Protein AF-A0A182SIE0-F1 (afdb_monomer)

pLDDT: mean 84.98, std 16.94, range [33.78, 98.5]

Sequence (243 aa):
MTVDKKLQNYADISNKIRPVFRHYFLEQYLKPGVWFERQQNYIKSVAASSMIGYVLGIGDRHVQNILIDKHTGEVIHIDFGIAFEMGKNLPTPETVPFRLTRDIVDGMGISGVEGVFRKSCEKTLEVLRNNQTVILAILEVLLYDPLYSWNVLSNKKANRRQQQAYLSGGSGDESEAEEGLGVPIRRDINVTAERTLMQVEEKLLGQEDNKYISVEGQVQMLIFNATSKRNLCQVFAGWQPYL

Mean predicted aligned error: 8.01 Å

Solvent-accessible surface area (backbone atoms only — not comparable to full-atom values): 13475 Å² total; per-residue (Å²): 134,57,70,68,57,35,36,50,52,44,49,57,49,49,73,73,50,74,70,60,44,42,51,55,51,58,72,75,32,80,49,67,72,58,27,51,52,26,41,51,35,25,34,43,32,46,20,41,51,38,48,51,27,41,48,52,23,46,28,78,72,24,68,92,31,52,44,69,41,89,88,59,33,33,52,44,79,51,78,76,68,33,40,60,50,48,30,53,75,38,97,56,36,55,62,46,60,40,86,46,30,61,23,62,36,33,44,47,43,95,52,31,61,65,48,70,27,46,56,35,29,35,52,44,44,48,53,48,39,77,42,36,72,60,55,50,54,56,49,52,57,57,61,69,34,91,82,56,72,89,47,74,65,54,47,51,61,59,44,47,53,53,52,50,61,64,46,78,78,56,88,86,79,93,72,84,80,75,86,90,79,90,68,85,87,80,74,61,60,62,60,54,42,51,52,44,52,51,54,32,48,32,54,46,66,29,46,53,98,93,38,80,45,53,59,64,56,47,48,52,50,48,53,51,43,24,57,28,59,74,30,43,44,59,36,49,73,87,45,42,57,86,69

Organism: NCBI:txid74869

InterPro domains:
  IPR000403 Phosphatidylinositol 3-/4-kinase, catalytic domain [PF00454] (9-151)
  IPR000403 Phosphatidylinositol 3-/4-kinase, catalytic domain [PS50290] (1-192)
  IPR000403 Phosphatidylinositol 3-/4-kinase, catalytic domain [SM00146] (2-207)
  IPR003152 FATC domain [PF02260] (214-243)
  IPR003152 FATC domain [PS51190] (211-243)
  IPR003152 FATC domain [SM01343] (211-243)
  IPR011009 Protein kinase-like domain superfamily [SSF56112] (11-159)
  IPR018936 Phosphatidylinositol 3-/4-kinase, conserved site [PS00916] (45-65)
  IPR036940 Phosphatidylinositol 3-/4-kinase, catalytic domain superfamily [G3DSA:1.10.1070.11] (6-205)
  IPR038980 Serine/threonine-protein kinase ATM, plant [PTHR37079] (2-243)

Radius of gyration: 19.66 Å; Cα contacts (8 Å, |Δi|>4): 266; chains: 1; bounding box: 45×42×58 Å

Foldseek 3Di:
DDLVVLLVVLVVLLVVDDADLLVVLVVLPVDPVLSVQLLLQQLLQCLLCLLVCLLFVQDPQAPVQWDADSVRNHIDGDDSLDTLLLQCVAPQRQQASHADANNSQVSNPPCRCPDSNLVSNLVSLVVCLVCVVVVLVVLVVLLPPPPDFPDPVSCVVVNVVLVVVVPVVDDDDDDPPDDDDPDPPDDCSNVSSVVSSVSSVCVSQCHDPNDRDRSSRSSVVNSCSNHDSSSLSSGRVSSVRSD

Nearest PDB structures (foldseek):
  7sic-assembly1_A  TM=9.316E-01  e=1.617E-18  Homo sapiens
  7ni6-assembly1_A  TM=9.585E-01  e=4.091E-18  Homo sapiens
  7ni5-assembly1_B  TM=9.572E-01  e=5.158E-18  Homo sapiens
  7ni6-assembly1_B  TM=9.584E-01  e=7.832E-18  Homo sapiens
  8oxq-assembly1_B  TM=9.314E-01  e=5.660E-18  Homo sapiens

Structure (mmCIF, N/CA/C/O backbone):
data_AF-A0A182SIE0-F1
#
_entry.id   AF-A0A182SIE0-F1
#
loop_
_atom_site.group_PDB
_atom_site.id
_atom_site.type_symbol
_atom_site.label_atom_id
_atom_site.label_alt_id
_atom_site.label_comp_id
_atom_site.label_asym_id
_atom_site.label_entity_id
_atom_site.label_seq_id
_atom_site.pdbx_PDB_ins_code
_atom_site.Cartn_x
_atom_site.Cartn_y
_atom_site.Cartn_z
_atom_site.occupancy
_atom_site.B_iso_or_equiv
_atom_site.auth_seq_id
_atom_site.auth_comp_id
_atom_site.auth_asym_id
_atom_site.auth_atom_id
_atom_site.pdbx_PDB_model_num
ATOM 1 N N . MET A 1 1 ? -3.911 20.993 -17.142 1.00 73.12 1 MET A N 1
ATOM 2 C CA . MET A 1 1 ? -4.185 21.453 -15.757 1.00 73.12 1 MET A CA 1
ATOM 3 C C . MET A 1 1 ? -2.903 21.323 -14.949 1.00 73.12 1 MET A C 1
ATOM 5 O O . MET A 1 1 ? -2.325 20.244 -14.976 1.00 73.12 1 MET A O 1
ATOM 9 N N . THR A 1 2 ? -2.432 22.393 -14.302 1.00 90.38 2 THR A N 1
ATOM 10 C CA . THR A 1 2 ? -1.191 22.382 -13.502 1.00 90.38 2 THR A CA 1
ATOM 11 C C . THR A 1 2 ? -1.338 21.524 -12.240 1.00 90.38 2 THR A C 1
ATOM 13 O O . THR A 1 2 ? -2.459 21.284 -11.780 1.00 90.38 2 THR A O 1
ATOM 16 N N . VAL A 1 3 ? -0.215 21.062 -11.676 1.00 90.75 3 VAL A N 1
ATOM 17 C CA . VAL A 1 3 ? -0.200 20.259 -10.436 1.00 90.75 3 VAL A CA 1
ATOM 18 C C . VAL A 1 3 ? -0.812 21.037 -9.270 1.00 90.75 3 VAL A C 1
ATOM 20 O O . VAL A 1 3 ? -1.605 20.474 -8.523 1.00 90.75 3 VAL A O 1
ATOM 23 N N . ASP A 1 4 ? -0.551 22.340 -9.168 1.00 93.19 4 ASP A N 1
ATOM 24 C CA . ASP A 1 4 ? -1.094 23.170 -8.084 1.00 93.19 4 ASP A CA 1
ATOM 25 C C . ASP A 1 4 ? -2.621 23.274 -8.148 1.00 93.19 4 ASP A C 1
ATOM 27 O O . ASP A 1 4 ? -3.305 23.156 -7.133 1.00 93.19 4 ASP A O 1
ATOM 31 N N . LYS A 1 5 ? -3.187 23.382 -9.358 1.00 94.25 5 LYS A N 1
ATOM 32 C CA . LYS A 1 5 ? -4.643 23.370 -9.541 1.00 94.25 5 LYS A CA 1
ATOM 33 C C . LYS A 1 5 ? -5.245 22.000 -9.213 1.00 94.25 5 LYS A C 1
ATOM 35 O O . LYS A 1 5 ? -6.307 21.936 -8.601 1.00 94.25 5 LYS A O 1
ATOM 40 N N . LYS A 1 6 ? -4.565 20.900 -9.572 1.00 93.06 6 LYS A N 1
ATOM 41 C CA . LYS A 1 6 ? -4.971 19.539 -9.163 1.00 93.06 6 LYS A CA 1
ATOM 42 C C . LYS A 1 6 ? -4.959 19.388 -7.641 1.00 93.06 6 LYS A C 1
ATOM 44 O O . LYS A 1 6 ? -5.889 18.813 -7.084 1.00 93.06 6 LYS A O 1
ATOM 49 N N . LEU A 1 7 ? -3.932 19.916 -6.979 1.00 94.81 7 LEU A N 1
ATOM 50 C CA . LEU A 1 7 ? -3.794 19.875 -5.527 1.00 94.81 7 LEU A CA 1
ATOM 51 C C . LEU A 1 7 ? -4.903 20.670 -4.829 1.00 94.81 7 LEU A C 1
ATOM 53 O O . LEU A 1 7 ? -5.495 20.157 -3.881 1.00 94.81 7 LEU A O 1
ATOM 57 N N . GLN A 1 8 ? -5.226 21.867 -5.327 1.00 95.12 8 GLN A N 1
ATOM 58 C CA . GLN A 1 8 ? -6.337 22.666 -4.809 1.00 95.12 8 GLN A CA 1
ATOM 59 C C . GLN A 1 8 ? -7.667 21.916 -4.944 1.00 95.12 8 GLN A C 1
ATOM 61 O O . GLN A 1 8 ? -8.369 21.729 -3.955 1.00 95.12 8 GLN A O 1
ATOM 66 N N . ASN A 1 9 ? -7.964 21.383 -6.134 1.00 93.75 9 ASN A N 1
ATOM 67 C CA . ASN A 1 9 ? -9.179 20.599 -6.361 1.00 93.75 9 ASN A CA 1
ATOM 68 C C . ASN A 1 9 ? -9.251 19.373 -5.435 1.00 93.75 9 ASN A C 1
ATOM 70 O O . ASN A 1 9 ? -10.303 19.068 -4.878 1.00 93.75 9 ASN A O 1
ATOM 74 N N . TYR A 1 10 ? -8.131 18.668 -5.255 1.00 94.19 10 TYR A N 1
ATOM 75 C CA . TYR A 1 10 ? -8.051 17.524 -4.351 1.00 94.19 10 TYR A CA 1
ATOM 76 C C . TYR A 1 10 ? -8.339 17.928 -2.899 1.00 94.19 10 TYR A C 1
ATOM 78 O O . TYR A 1 10 ? -9.058 17.215 -2.196 1.00 94.19 10 TYR A O 1
ATOM 86 N N . ALA A 1 11 ? -7.815 19.071 -2.447 1.00 94.25 11 ALA A N 1
ATOM 87 C CA . ALA A 1 11 ? -8.091 19.606 -1.118 1.00 94.25 11 ALA A CA 1
ATOM 88 C C . ALA A 1 11 ? -9.573 19.978 -0.952 1.00 94.25 11 ALA A C 1
ATOM 90 O O . ALA A 1 11 ? -10.188 19.593 0.042 1.00 94.25 11 ALA A O 1
ATOM 91 N N . ASP A 1 12 ? -10.170 20.633 -1.947 1.00 95.44 12 ASP A N 1
ATOM 92 C CA . ASP A 1 12 ? -11.581 21.026 -1.925 1.00 95.44 12 ASP A CA 1
ATOM 93 C C . ASP A 1 12 ? -12.512 19.804 -1.855 1.00 95.44 12 ASP A C 1
ATOM 95 O O . ASP A 1 12 ? -13.466 19.788 -1.074 1.00 95.44 12 ASP A O 1
ATOM 99 N N . ILE A 1 13 ? -12.218 18.748 -2.623 1.00 93.69 13 ILE A N 1
ATOM 100 C CA . ILE A 1 13 ? -12.948 17.470 -2.561 1.00 93.69 13 ILE A CA 1
ATOM 101 C C . ILE A 1 13 ? -12.747 16.812 -1.194 1.00 93.69 13 ILE A C 1
ATOM 103 O O . ILE A 1 13 ? -13.712 16.363 -0.570 1.00 93.69 13 ILE A O 1
ATOM 107 N N . SER A 1 14 ? -11.505 16.796 -0.704 1.00 92.69 14 SER A N 1
ATOM 108 C CA . SER A 1 14 ? -11.157 16.164 0.568 1.00 92.69 14 SER A CA 1
ATOM 109 C C . SER A 1 14 ? -11.835 16.824 1.770 1.00 92.69 14 SER A C 1
ATOM 111 O O . SER A 1 14 ? -12.091 16.151 2.764 1.00 92.69 14 SER A O 1
ATOM 113 N N . ASN A 1 15 ? -12.138 18.121 1.680 1.00 93.06 15 ASN A N 1
ATOM 114 C CA . ASN A 1 15 ? -12.863 18.857 2.714 1.00 93.06 15 ASN A CA 1
ATOM 115 C C . ASN A 1 15 ? -14.371 18.561 2.700 1.00 93.06 15 ASN A C 1
ATOM 117 O O . ASN A 1 15 ? -15.010 18.598 3.751 1.00 93.06 15 ASN A O 1
ATOM 121 N N . LYS A 1 16 ? -14.940 18.268 1.523 1.00 94.81 16 LYS A N 1
ATOM 122 C CA . LYS A 1 16 ? -16.377 17.995 1.350 1.00 94.81 16 LYS A CA 1
ATOM 123 C C . LYS A 1 16 ? -16.756 16.563 1.704 1.00 94.81 16 LYS A C 1
ATOM 125 O O . LYS A 1 16 ? -17.795 16.333 2.310 1.00 94.81 16 LYS A O 1
ATOM 130 N N . ILE A 1 17 ? -15.925 15.605 1.314 1.00 93.31 17 ILE A N 1
ATOM 131 C CA . ILE A 1 17 ? -16.164 14.180 1.546 1.00 93.31 17 ILE A CA 1
ATOM 132 C C . ILE A 1 17 ? -15.251 13.7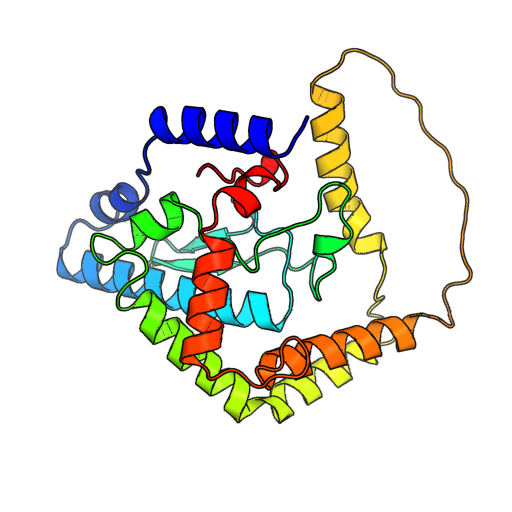73 2.692 1.00 93.31 17 ILE A C 1
ATOM 134 O O . ILE A 1 17 ? -14.062 14.030 2.591 1.00 93.31 17 ILE A O 1
ATOM 138 N N . ARG A 1 18 ? -15.744 13.140 3.755 1.00 93.31 18 ARG A N 1
ATOM 139 C CA . ARG A 1 18 ? -14.882 12.605 4.824 1.00 93.31 18 ARG A CA 1
ATOM 140 C C . ARG A 1 18 ? -14.735 11.088 4.682 1.00 93.31 18 ARG A C 1
ATOM 142 O O . ARG A 1 18 ? -15.671 10.473 4.177 1.00 93.31 18 ARG A O 1
ATOM 149 N N . PRO A 1 19 ? -13.606 10.502 5.115 1.00 95.38 19 PRO A N 1
ATOM 150 C CA . PRO A 1 19 ? -13.471 9.054 5.195 1.00 95.38 19 PRO A CA 1
ATOM 151 C C . PRO A 1 19 ? -14.530 8.462 6.123 1.00 95.38 19 PRO A C 1
ATOM 153 O O . PRO A 1 19 ? -14.814 9.035 7.178 1.00 95.38 19 PRO A O 1
ATOM 156 N N . VAL A 1 20 ? -15.107 7.337 5.717 1.00 95.25 20 VAL A N 1
ATOM 157 C CA . VAL A 1 20 ? -16.169 6.642 6.468 1.00 95.25 20 VAL A CA 1
ATOM 158 C C . VAL A 1 20 ? -15.900 5.149 6.610 1.00 95.25 20 VAL A C 1
ATOM 160 O O . VAL A 1 20 ? -16.691 4.431 7.222 1.00 95.25 20 VAL A O 1
ATOM 163 N N . PHE A 1 21 ? -14.787 4.657 6.066 1.00 95.50 21 PHE A N 1
ATOM 164 C CA . PHE A 1 21 ? -14.517 3.230 5.998 1.00 95.50 21 PHE A CA 1
ATOM 165 C C . PHE A 1 21 ? -14.407 2.544 7.372 1.00 95.50 21 PHE A C 1
ATOM 167 O O . PHE A 1 21 ? -14.729 1.364 7.488 1.00 95.50 21 PHE A O 1
ATOM 174 N N . ARG A 1 22 ? -14.090 3.265 8.456 1.00 94.31 22 ARG A N 1
ATOM 175 C CA . ARG A 1 22 ? -14.167 2.721 9.826 1.00 94.31 22 ARG A CA 1
ATOM 176 C C . ARG A 1 22 ? -15.545 2.140 10.176 1.00 94.31 22 ARG A C 1
ATOM 178 O O . ARG A 1 22 ? -15.628 1.193 10.959 1.00 94.31 22 ARG A O 1
ATOM 185 N N . HIS A 1 23 ? -16.621 2.699 9.610 1.00 95.25 23 HIS A N 1
ATOM 186 C CA . HIS A 1 23 ? -17.995 2.284 9.897 1.00 95.25 23 HIS A CA 1
ATOM 187 C C . HIS A 1 23 ? -18.289 0.881 9.372 1.00 95.25 23 HIS A C 1
ATOM 189 O O . HIS A 1 23 ? -19.029 0.150 10.021 1.00 95.25 23 HIS A O 1
ATOM 195 N N . TYR A 1 24 ? -17.619 0.454 8.295 1.00 95.50 24 TYR A N 1
ATOM 196 C CA . TYR A 1 24 ? -17.714 -0.917 7.794 1.00 95.50 24 TYR A CA 1
ATOM 197 C C . TYR A 1 24 ? -17.434 -1.940 8.903 1.00 95.50 24 TYR A C 1
ATOM 199 O O . TYR A 1 24 ? -18.227 -2.851 9.122 1.00 95.50 24 TYR A O 1
ATOM 207 N N . PHE A 1 25 ? -16.350 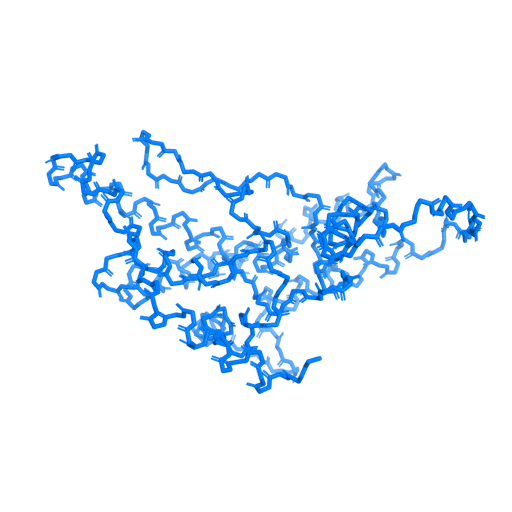-1.763 9.664 1.00 95.44 25 PHE A N 1
ATOM 208 C CA . PHE A 1 25 ? -16.007 -2.702 10.733 1.00 95.44 25 PHE A CA 1
ATOM 209 C C . PHE A 1 25 ? -17.029 -2.673 11.873 1.00 95.44 25 PHE A C 1
ATOM 211 O O . PHE A 1 25 ? -17.371 -3.727 12.406 1.00 95.44 25 PHE A O 1
ATOM 218 N N . LEU A 1 26 ? -17.533 -1.489 12.231 1.00 93.69 26 LEU A N 1
ATOM 219 C CA . LEU A 1 26 ? -18.517 -1.323 13.307 1.00 93.69 26 LEU A CA 1
ATOM 220 C C . LEU A 1 26 ? -19.881 -1.932 12.953 1.00 93.69 26 LEU A C 1
ATOM 222 O O . LEU A 1 26 ? -20.547 -2.494 13.817 1.00 93.69 26 LEU A O 1
ATOM 226 N N . GLU A 1 27 ? -20.286 -1.836 11.688 1.00 95.44 27 GLU A N 1
ATOM 227 C CA . GLU A 1 27 ? -21.569 -2.349 11.204 1.00 95.44 27 GLU A CA 1
ATOM 228 C C . GLU A 1 27 ? -21.531 -3.858 10.940 1.00 95.44 27 GLU A C 1
ATOM 230 O O . GLU A 1 27 ? -22.506 -4.554 11.218 1.00 95.44 27 GLU A O 1
ATOM 235 N N . GLN A 1 28 ? -20.415 -4.386 10.423 1.00 94.50 28 GLN A N 1
ATOM 236 C CA . GLN A 1 28 ? -20.289 -5.818 10.124 1.00 94.50 28 GLN A CA 1
ATOM 237 C C . GLN A 1 28 ? -20.003 -6.666 11.370 1.00 94.50 28 GLN A C 1
ATOM 239 O O . GLN A 1 28 ? -20.449 -7.812 11.452 1.00 94.50 28 GLN A O 1
ATOM 244 N N . TYR A 1 29 ? -19.271 -6.128 12.351 1.00 95.69 29 TYR A N 1
ATOM 245 C CA . TYR A 1 29 ? -18.794 -6.893 13.504 1.00 95.69 29 TYR A CA 1
ATOM 246 C C . TYR A 1 29 ? -19.306 -6.300 14.821 1.00 95.69 29 TYR A C 1
ATOM 248 O O . TYR A 1 29 ? -18.636 -5.518 15.486 1.00 95.69 29 TYR A O 1
ATOM 256 N N . LEU A 1 30 ? -20.495 -6.731 15.247 1.00 95.06 30 LEU A N 1
ATOM 257 C CA . LEU A 1 30 ? -21.157 -6.196 16.448 1.00 95.06 30 LEU A CA 1
ATOM 258 C C . LEU A 1 30 ? -20.497 -6.617 17.774 1.00 95.06 30 LEU A C 1
ATOM 260 O O . LEU A 1 30 ? -20.695 -5.977 18.804 1.00 95.06 30 LEU A O 1
ATOM 264 N N . LYS A 1 31 ? -19.737 -7.721 17.779 1.00 97.06 31 LYS A N 1
ATOM 265 C CA . LYS A 1 31 ? -19.043 -8.219 18.977 1.00 97.06 31 LYS A CA 1
ATOM 266 C C . LYS A 1 31 ? -17.659 -7.566 19.077 1.00 97.06 31 LYS A C 1
ATOM 268 O O . LYS A 1 31 ? -16.846 -7.828 18.191 1.00 97.06 31 LYS A O 1
ATOM 273 N N . PRO A 1 32 ? -17.327 -6.833 20.160 1.00 96.00 32 PRO A N 1
ATOM 274 C CA . PRO A 1 32 ? -16.065 -6.090 20.259 1.00 96.00 32 PRO A CA 1
ATOM 275 C C . PRO A 1 32 ? -14.801 -6.935 20.056 1.00 96.00 32 PRO A C 1
ATOM 277 O O . PRO A 1 32 ? -13.875 -6.496 19.384 1.00 96.00 32 PRO A O 1
ATOM 280 N N . GLY A 1 33 ? -14.769 -8.164 20.586 1.00 97.06 33 GLY A N 1
ATOM 281 C CA . GLY A 1 33 ? -13.623 -9.062 20.399 1.00 97.06 33 GLY A CA 1
ATOM 282 C C . GLY A 1 33 ? -13.405 -9.453 18.934 1.00 97.06 33 GLY A C 1
ATOM 283 O O . GLY A 1 33 ? -12.281 -9.397 18.444 1.00 97.06 33 GLY A O 1
ATOM 284 N N . VAL A 1 34 ? -14.491 -9.765 18.218 1.00 96.88 34 VAL A N 1
ATOM 285 C CA . VAL A 1 34 ? -14.445 -10.101 16.785 1.00 96.88 34 VAL A CA 1
ATOM 286 C C . VAL A 1 34 ? -14.099 -8.863 15.967 1.00 96.88 34 VAL A C 1
ATOM 288 O O . VAL A 1 34 ? -13.236 -8.929 15.104 1.00 96.88 34 VAL A O 1
ATOM 291 N N . TRP A 1 35 ? -14.720 -7.719 16.260 1.00 96.75 35 TRP A N 1
ATOM 292 C CA . TRP A 1 35 ? -14.399 -6.446 15.615 1.00 96.75 35 TRP A CA 1
ATOM 293 C C . TRP A 1 35 ? -12.905 -6.128 15.692 1.00 96.75 35 TRP A C 1
ATOM 295 O O . TRP A 1 35 ? -12.283 -5.848 14.667 1.00 96.75 35 TRP A O 1
ATOM 305 N N . PHE A 1 36 ? -12.324 -6.231 16.889 1.00 96.19 36 PHE A N 1
ATOM 306 C CA . PHE A 1 36 ? -10.910 -5.959 17.102 1.00 96.19 36 PHE A CA 1
ATOM 307 C C . PHE A 1 36 ? -10.036 -6.927 16.300 1.00 96.19 36 PHE A C 1
ATOM 309 O O . PHE A 1 36 ? -9.158 -6.487 15.566 1.00 96.19 36 PHE A O 1
ATOM 316 N N . GLU A 1 37 ? -10.311 -8.232 16.370 1.00 97.19 37 GLU A N 1
ATOM 317 C CA . GLU A 1 37 ? -9.587 -9.249 15.597 1.00 97.19 37 GLU A CA 1
ATOM 318 C C . GLU A 1 37 ? -9.640 -8.969 14.084 1.00 97.19 37 GLU A C 1
ATOM 320 O O . GLU A 1 37 ? -8.611 -8.967 13.409 1.00 97.19 37 GLU A O 1
ATOM 325 N N . ARG A 1 38 ? -10.827 -8.661 13.550 1.00 97.44 38 ARG A N 1
ATOM 326 C CA . ARG A 1 38 ? -11.039 -8.380 12.123 1.00 97.44 38 ARG A CA 1
ATOM 327 C C . ARG A 1 38 ? -10.346 -7.103 11.675 1.00 97.44 38 ARG A C 1
ATOM 329 O O . ARG A 1 38 ? -9.747 -7.080 10.603 1.00 97.44 38 ARG A O 1
ATOM 336 N N . GLN A 1 39 ? -10.352 -6.069 12.512 1.00 96.69 39 GLN A N 1
ATOM 337 C CA . GLN A 1 39 ? -9.587 -4.856 12.253 1.00 96.69 39 GLN A CA 1
ATOM 338 C C . GLN A 1 39 ? -8.073 -5.130 12.261 1.00 96.69 39 GLN A C 1
ATOM 340 O O . GLN A 1 39 ? -7.353 -4.608 11.413 1.00 96.69 39 GLN A O 1
ATOM 345 N N . GLN A 1 40 ? -7.569 -5.974 13.168 1.00 97.31 40 GLN A N 1
ATOM 346 C CA . GLN A 1 40 ? -6.154 -6.359 13.169 1.00 97.31 40 GLN A CA 1
ATOM 347 C C . GLN A 1 40 ? -5.766 -7.122 11.896 1.00 97.31 40 GLN A C 1
ATOM 349 O O . GLN A 1 40 ? -4.715 -6.840 11.318 1.00 97.31 40 GLN A O 1
ATOM 354 N N . ASN A 1 41 ? -6.607 -8.050 11.433 1.00 97.94 41 ASN A N 1
ATOM 355 C CA . ASN A 1 41 ? -6.382 -8.790 10.188 1.00 97.94 41 ASN A CA 1
ATOM 356 C C . ASN A 1 41 ? -6.376 -7.860 8.970 1.00 97.94 41 ASN A C 1
ATOM 358 O O . ASN A 1 41 ? -5.484 -7.949 8.124 1.00 97.94 41 ASN A O 1
ATOM 362 N N . TYR A 1 42 ? -7.304 -6.902 8.925 1.00 98.12 42 TYR A N 1
ATOM 363 C CA . TYR A 1 42 ? -7.314 -5.847 7.916 1.00 98.12 42 TYR A CA 1
ATOM 364 C C . TYR A 1 42 ? -5.990 -5.073 7.898 1.00 98.12 42 TYR A C 1
ATOM 366 O O . TYR A 1 42 ? -5.319 -5.017 6.872 1.00 98.12 42 TYR A O 1
ATOM 374 N N . ILE A 1 43 ? -5.553 -4.533 9.041 1.00 98.12 43 ILE A N 1
ATOM 375 C CA . ILE A 1 43 ? -4.331 -3.717 9.105 1.00 98.12 43 ILE A CA 1
ATOM 376 C C . ILE A 1 43 ? -3.100 -4.522 8.664 1.00 98.12 43 ILE A C 1
ATOM 378 O O . ILE A 1 43 ? -2.276 -4.025 7.892 1.00 98.12 43 ILE A O 1
ATOM 382 N N . LYS A 1 44 ? -2.976 -5.769 9.133 1.00 98.19 44 LYS A N 1
ATOM 383 C CA . LYS A 1 44 ? -1.843 -6.648 8.809 1.00 98.19 44 LYS A CA 1
ATOM 384 C C . LYS A 1 44 ? -1.829 -7.041 7.331 1.00 98.19 44 LYS A C 1
ATOM 386 O O . LYS A 1 44 ? -0.772 -6.992 6.709 1.00 98.19 44 LYS A O 1
ATOM 391 N N . SER A 1 45 ? -2.984 -7.376 6.756 1.00 98.00 45 SER A N 1
ATOM 392 C CA . SER A 1 45 ? -3.097 -7.731 5.333 1.00 98.00 45 SER A CA 1
ATOM 393 C C . SER A 1 45 ? -2.844 -6.535 4.409 1.00 98.00 45 SER A C 1
ATOM 395 O O . SER A 1 45 ? -2.141 -6.677 3.405 1.00 98.00 45 SER A O 1
ATOM 397 N N . VAL A 1 46 ? -3.304 -5.329 4.767 1.00 98.06 46 VAL A N 1
ATOM 398 C CA . VAL A 1 46 ? -2.958 -4.094 4.037 1.00 98.06 46 VAL A CA 1
ATOM 399 C C . VAL A 1 46 ? -1.455 -3.826 4.111 1.00 98.06 46 VAL A C 1
ATOM 401 O O . VAL A 1 46 ? -0.845 -3.528 3.088 1.00 98.06 46 VAL A O 1
ATOM 404 N N . ALA A 1 47 ? -0.835 -3.965 5.287 1.00 98.25 47 ALA A N 1
ATOM 405 C CA . ALA A 1 47 ? 0.605 -3.765 5.458 1.00 98.25 47 ALA A CA 1
ATOM 406 C C . ALA A 1 47 ? 1.434 -4.748 4.620 1.00 98.25 47 ALA A C 1
ATOM 408 O O . ALA A 1 47 ? 2.315 -4.331 3.865 1.00 98.25 47 ALA A O 1
ATOM 409 N N . ALA A 1 48 ? 1.111 -6.040 4.704 1.00 97.94 48 ALA A N 1
ATOM 410 C CA . ALA A 1 48 ? 1.808 -7.080 3.962 1.00 97.94 48 ALA A CA 1
ATOM 411 C C . ALA A 1 48 ? 1.676 -6.873 2.446 1.00 97.94 48 ALA A C 1
ATOM 413 O O . ALA A 1 48 ? 2.677 -6.827 1.728 1.00 97.94 48 ALA A O 1
ATOM 414 N N . SER A 1 49 ? 0.447 -6.662 1.964 1.00 96.94 49 SER A N 1
ATOM 415 C CA . SER A 1 49 ? 0.192 -6.437 0.538 1.00 96.94 49 SER A CA 1
ATOM 416 C C . SER A 1 49 ? 0.808 -5.139 0.011 1.00 96.94 49 SER A C 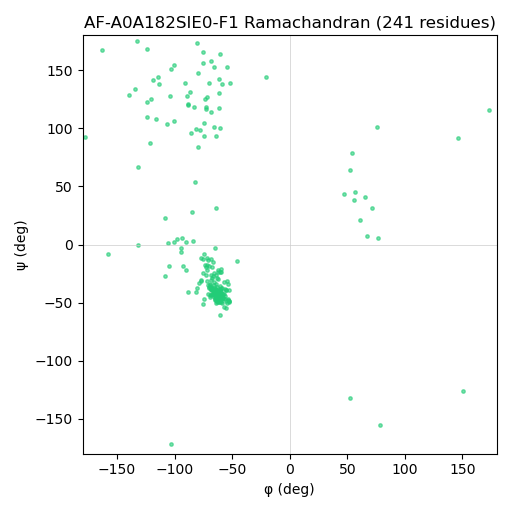1
ATOM 418 O O . SER A 1 49 ? 1.258 -5.114 -1.130 1.00 96.94 49 SER A O 1
ATOM 420 N N . SER A 1 50 ? 0.910 -4.087 0.831 1.00 97.38 50 SER A N 1
ATOM 421 C CA . SER A 1 50 ? 1.578 -2.832 0.456 1.00 97.38 50 SER A CA 1
ATOM 422 C C . SER A 1 50 ? 3.081 -3.021 0.245 1.00 97.38 50 SER A C 1
ATOM 424 O O . SER A 1 50 ? 3.621 -2.548 -0.753 1.00 97.38 50 SER A O 1
ATOM 426 N N . MET A 1 51 ? 3.764 -3.735 1.149 1.00 97.94 51 MET A N 1
ATOM 427 C CA . MET A 1 51 ? 5.208 -3.987 1.022 1.00 97.94 51 MET A CA 1
ATOM 428 C C . MET A 1 51 ? 5.519 -4.924 -0.146 1.00 97.94 51 MET A C 1
ATOM 430 O O . MET A 1 51 ? 6.417 -4.639 -0.935 1.00 97.94 51 MET A O 1
ATOM 434 N N . ILE A 1 52 ? 4.739 -5.997 -0.305 1.00 95.81 52 ILE A N 1
ATOM 435 C CA . ILE A 1 52 ? 4.876 -6.925 -1.436 1.00 95.81 52 ILE A CA 1
ATOM 436 C C . ILE A 1 52 ? 4.586 -6.203 -2.758 1.00 95.81 52 ILE A C 1
ATOM 438 O O . ILE A 1 52 ? 5.353 -6.328 -3.711 1.00 95.81 52 ILE A O 1
ATOM 442 N N . GLY A 1 53 ? 3.512 -5.409 -2.804 1.00 94.62 53 GLY A N 1
ATOM 443 C CA . GLY A 1 53 ? 3.131 -4.619 -3.970 1.00 94.62 53 GLY A CA 1
ATOM 444 C C . GLY A 1 53 ? 4.206 -3.617 -4.373 1.00 94.62 53 GLY A C 1
ATOM 445 O O . GLY A 1 53 ? 4.517 -3.519 -5.556 1.00 94.62 53 GLY A O 1
ATOM 446 N N . TYR A 1 54 ? 4.835 -2.948 -3.404 1.00 95.56 54 TYR A N 1
ATOM 447 C CA . TYR A 1 54 ? 5.970 -2.068 -3.669 1.00 95.56 54 TYR A CA 1
ATOM 448 C C . TYR A 1 54 ? 7.176 -2.828 -4.227 1.00 95.56 54 TYR A C 1
ATOM 450 O O . TYR A 1 54 ? 7.706 -2.425 -5.261 1.00 95.56 54 TYR A O 1
ATOM 458 N N . VAL A 1 55 ? 7.603 -3.924 -3.587 1.00 94.38 55 VAL A N 1
ATOM 459 C CA . VAL A 1 55 ? 8.775 -4.699 -4.032 1.00 94.38 55 VAL A CA 1
ATOM 460 C C . VAL A 1 55 ? 8.573 -5.200 -5.461 1.00 94.38 55 VAL A C 1
ATOM 462 O O . VAL A 1 55 ? 9.404 -4.932 -6.323 1.00 94.38 55 VAL A O 1
ATOM 465 N N . LEU A 1 56 ? 7.428 -5.826 -5.741 1.00 91.12 56 LEU A N 1
ATOM 466 C CA . LEU A 1 56 ? 7.099 -6.363 -7.065 1.00 91.12 56 LEU A CA 1
ATOM 467 C C . LEU A 1 56 ? 6.673 -5.289 -8.083 1.00 91.12 56 LEU A C 1
ATOM 469 O O . LEU A 1 56 ? 6.566 -5.579 -9.271 1.00 91.12 56 LEU A O 1
ATOM 473 N N . GLY A 1 57 ? 6.411 -4.055 -7.646 1.00 89.69 57 GLY A N 1
ATOM 474 C CA . GLY A 1 57 ? 5.941 -2.966 -8.507 1.00 89.69 57 GLY A CA 1
ATOM 475 C C . GLY A 1 57 ? 4.545 -3.209 -9.090 1.00 89.69 57 GLY A C 1
ATOM 476 O O . GLY A 1 57 ? 4.320 -2.952 -10.273 1.00 89.69 57 GLY A O 1
ATOM 477 N N . ILE A 1 58 ? 3.624 -3.752 -8.290 1.00 89.69 58 ILE A N 1
ATOM 478 C CA . ILE A 1 58 ? 2.244 -4.048 -8.703 1.00 89.69 58 ILE A CA 1
ATOM 479 C C . ILE A 1 58 ? 1.451 -2.743 -8.838 1.00 89.69 58 ILE A C 1
ATOM 481 O O . ILE A 1 58 ? 1.217 -2.048 -7.850 1.00 89.69 58 ILE A O 1
ATOM 485 N N . GLY A 1 59 ? 0.995 -2.449 -10.058 1.00 84.06 59 GLY A N 1
ATOM 486 C CA . GLY A 1 59 ? 0.205 -1.263 -10.395 1.00 84.06 59 GLY A CA 1
ATOM 487 C C . GLY A 1 59 ? -1.291 -1.545 -10.576 1.00 84.06 59 GLY A C 1
ATOM 488 O O . GLY A 1 59 ? -1.795 -2.632 -10.275 1.00 84.06 59 GLY A O 1
ATOM 489 N N . ASP A 1 60 ? -2.033 -0.546 -11.055 1.00 85.69 60 ASP A N 1
ATOM 490 C CA . ASP A 1 60 ? -3.487 -0.578 -11.293 1.00 85.69 60 ASP A CA 1
ATOM 491 C C . ASP A 1 60 ? -4.291 -0.963 -10.039 1.00 85.69 60 ASP A C 1
ATOM 493 O O . ASP A 1 60 ? -5.271 -1.708 -10.081 1.00 85.69 60 ASP A O 1
ATOM 497 N N . ARG A 1 61 ? -3.855 -0.482 -8.867 1.00 91.69 61 ARG A N 1
ATOM 498 C CA . ARG A 1 61 ? -4.509 -0.750 -7.569 1.00 91.69 61 ARG A CA 1
ATOM 499 C C . ARG A 1 61 ? -5.697 0.189 -7.320 1.00 91.69 61 ARG A C 1
ATOM 501 O O . ARG A 1 61 ? -5.766 0.889 -6.307 1.00 91.69 61 ARG A O 1
ATOM 508 N N . HIS A 1 62 ? -6.633 0.237 -8.265 1.00 90.31 62 HIS A N 1
ATOM 509 C CA . HIS A 1 62 ? -7.905 0.943 -8.101 1.00 90.31 62 HIS A CA 1
ATOM 510 C C . HIS A 1 62 ? -8.868 0.158 -7.192 1.00 90.31 62 HIS A C 1
ATOM 512 O O . HIS A 1 62 ? -8.689 -1.039 -6.973 1.00 90.31 62 HIS A O 1
ATOM 518 N N . VAL A 1 63 ? -9.939 0.798 -6.710 1.00 91.44 63 VAL A N 1
ATOM 519 C CA . VAL A 1 63 ? -10.866 0.205 -5.721 1.00 91.44 63 VAL A CA 1
ATOM 520 C C . VAL A 1 63 ? -11.440 -1.159 -6.124 1.00 91.44 63 VAL A C 1
ATOM 522 O O . VAL A 1 63 ? -11.615 -2.016 -5.272 1.00 91.44 63 VAL A O 1
ATOM 525 N N . GLN A 1 64 ? -11.680 -1.405 -7.417 1.00 90.88 64 GLN A N 1
ATOM 526 C CA . GLN A 1 64 ? -12.253 -2.678 -7.881 1.00 90.88 64 GLN A CA 1
ATOM 527 C C . GLN A 1 64 ? -11.256 -3.852 -7.870 1.00 90.88 64 GLN A C 1
ATOM 529 O O . GLN A 1 64 ? -11.682 -4.993 -8.001 1.00 90.88 64 GLN A O 1
ATOM 534 N N . ASN A 1 65 ? -9.952 -3.591 -7.706 1.00 93.38 65 ASN A N 1
ATOM 535 C CA . ASN A 1 65 ? -8.910 -4.625 -7.654 1.00 93.38 65 ASN A CA 1
ATOM 536 C C . ASN A 1 65 ? -8.516 -4.995 -6.216 1.00 93.38 65 ASN A C 1
ATOM 538 O O . ASN A 1 65 ? -7.581 -5.770 -6.005 1.00 93.38 65 ASN A O 1
ATOM 542 N N . ILE A 1 66 ? -9.214 -4.427 -5.230 1.00 95.56 66 ILE A N 1
ATOM 543 C CA . ILE A 1 66 ? -8.976 -4.643 -3.808 1.00 95.56 66 ILE A CA 1
ATOM 544 C C . ILE A 1 66 ? -10.285 -5.137 -3.203 1.00 95.56 66 ILE A C 1
ATOM 546 O O . ILE A 1 66 ? -11.265 -4.402 -3.100 1.00 95.56 66 ILE A O 1
ATOM 550 N N . LEU A 1 67 ? -10.295 -6.408 -2.829 1.00 96.69 67 LEU A N 1
ATOM 551 C CA . LEU A 1 67 ? -11.417 -7.069 -2.186 1.00 96.69 67 LEU A CA 1
ATOM 552 C C . LEU A 1 67 ? -11.176 -7.151 -0.682 1.00 96.69 67 LEU A C 1
ATOM 554 O O . LEU A 1 67 ? -10.036 -7.177 -0.222 1.00 96.69 67 LEU A O 1
ATOM 558 N N . ILE A 1 68 ? -12.265 -7.221 0.077 1.00 96.56 68 ILE A N 1
ATOM 559 C CA . ILE A 1 68 ? -12.229 -7.433 1.522 1.00 96.56 68 ILE A CA 1
ATOM 560 C C . ILE A 1 68 ? -13.061 -8.662 1.824 1.00 96.56 68 ILE A C 1
ATOM 562 O O . ILE A 1 68 ? -14.249 -8.713 1.485 1.00 96.56 68 ILE A O 1
ATOM 566 N N . ASP A 1 69 ? -12.438 -9.650 2.454 1.00 96.94 69 ASP A N 1
ATOM 567 C CA . ASP A 1 69 ? -13.159 -10.817 2.928 1.00 96.94 69 ASP A CA 1
ATOM 568 C C . ASP A 1 69 ? -14.006 -10.437 4.149 1.00 96.94 69 ASP A C 1
ATOM 570 O O . ASP A 1 69 ? -13.503 -10.034 5.199 1.00 96.94 69 ASP A O 1
ATOM 574 N N . LYS A 1 70 ? -15.324 -10.592 4.010 1.00 95.25 70 LYS A N 1
ATOM 575 C CA . LYS A 1 70 ? -16.304 -10.297 5.062 1.00 95.25 70 LYS A CA 1
ATOM 576 C C . LYS A 1 70 ? -16.204 -11.250 6.253 1.00 95.25 70 LYS A C 1
ATOM 578 O O . LYS A 1 70 ? -16.734 -10.943 7.317 1.00 95.25 70 LYS A O 1
ATOM 583 N N . HIS A 1 71 ? -15.587 -12.418 6.082 1.00 94.50 71 HIS A N 1
ATOM 584 C CA . HIS A 1 71 ? -15.467 -13.405 7.149 1.00 94.50 71 HIS A CA 1
ATOM 585 C C . HIS A 1 71 ? -14.223 -13.195 8.000 1.00 94.50 71 HIS A C 1
ATOM 587 O O . HIS A 1 71 ? -14.326 -13.336 9.219 1.00 94.50 71 HIS A O 1
ATOM 593 N N . THR A 1 72 ? -13.081 -12.869 7.388 1.00 95.69 72 THR A N 1
ATOM 594 C CA . THR A 1 72 ? -11.771 -12.726 8.056 1.00 95.69 72 THR A CA 1
ATOM 595 C C . THR A 1 72 ? -11.318 -11.279 8.244 1.00 95.69 72 THR A C 1
ATOM 597 O O . THR A 1 72 ? -10.469 -11.022 9.100 1.00 95.69 72 THR A O 1
ATOM 600 N N . GLY A 1 73 ? -11.899 -10.328 7.507 1.00 95.25 73 GLY A N 1
ATOM 601 C CA . GLY A 1 73 ? -11.486 -8.924 7.486 1.00 95.25 73 GLY A CA 1
ATOM 602 C C . GLY A 1 73 ? -10.220 -8.661 6.665 1.00 95.25 73 GLY A C 1
ATOM 603 O O . GLY A 1 73 ? -9.722 -7.539 6.680 1.00 95.25 73 GLY A O 1
ATOM 604 N N . GLU A 1 74 ? -9.679 -9.666 5.974 1.00 97.19 74 GLU A N 1
ATOM 605 C CA . GLU A 1 74 ? -8.436 -9.541 5.215 1.00 97.19 74 GLU A CA 1
ATOM 606 C C . GLU A 1 74 ? -8.641 -8.873 3.853 1.00 97.19 74 GLU A C 1
ATOM 608 O O . GLU A 1 74 ? -9.676 -9.026 3.199 1.00 97.19 74 GLU A O 1
ATOM 613 N N . VAL A 1 75 ? -7.619 -8.137 3.418 1.00 96.94 75 VAL A N 1
ATOM 614 C CA . VAL A 1 75 ? -7.562 -7.522 2.094 1.00 96.94 75 VAL A CA 1
ATOM 615 C C . VAL A 1 75 ? -6.937 -8.478 1.088 1.00 96.94 75 VAL A C 1
ATOM 617 O O . VAL A 1 75 ? -5.823 -8.963 1.280 1.00 96.94 75 VAL A O 1
ATOM 620 N N . ILE A 1 76 ? -7.638 -8.688 -0.023 1.00 95.81 76 ILE A N 1
ATOM 621 C CA . ILE A 1 76 ? -7.241 -9.582 -1.108 1.00 95.81 76 ILE A CA 1
ATOM 622 C C . ILE A 1 76 ? -7.112 -8.763 -2.391 1.00 95.81 76 ILE A C 1
ATOM 624 O O . ILE A 1 76 ? -8.043 -8.075 -2.808 1.00 95.81 76 ILE A O 1
ATOM 628 N N . HIS A 1 77 ? -5.951 -8.844 -3.034 1.00 94.94 77 HIS A N 1
ATOM 629 C CA . HIS A 1 77 ? -5.706 -8.191 -4.319 1.00 94.94 77 HIS A CA 1
ATOM 630 C C . HIS A 1 77 ? -6.055 -9.138 -5.463 1.00 94.94 77 HIS A C 1
ATOM 632 O O . HIS A 1 77 ? -5.730 -10.323 -5.412 1.00 94.94 77 HIS A O 1
ATOM 638 N N . ILE A 1 78 ? -6.683 -8.601 -6.505 1.00 93.06 78 ILE A N 1
ATOM 639 C CA . ILE A 1 78 ? -6.997 -9.330 -7.739 1.00 93.06 78 ILE A CA 1
ATOM 640 C C . ILE A 1 78 ? -6.415 -8.609 -8.960 1.00 93.06 78 ILE A C 1
ATOM 642 O O . ILE A 1 78 ? -5.986 -7.460 -8.858 1.00 93.06 78 ILE A O 1
ATOM 646 N N . ASP A 1 79 ? -6.417 -9.289 -10.109 1.00 85.12 79 ASP A N 1
ATOM 647 C CA . ASP A 1 79 ? -5.976 -8.764 -11.413 1.00 85.12 79 ASP A CA 1
ATOM 648 C C . ASP A 1 79 ? -4.549 -8.177 -11.377 1.00 85.12 79 ASP A C 1
ATOM 650 O O . ASP A 1 79 ? -4.359 -6.968 -11.323 1.00 85.12 79 ASP A O 1
ATOM 654 N N . PHE A 1 80 ? -3.517 -9.026 -11.406 1.00 84.69 80 PHE A N 1
ATOM 655 C CA . PHE A 1 80 ? -2.102 -8.608 -11.415 1.00 84.69 80 PHE A CA 1
ATOM 656 C C . PHE A 1 80 ? -1.569 -8.292 -12.823 1.00 84.69 80 PHE A C 1
ATOM 658 O O . PHE A 1 80 ? -0.381 -8.450 -13.090 1.00 84.69 80 PHE A O 1
ATOM 665 N N . GLY A 1 81 ? -2.440 -7.865 -13.745 1.00 75.69 81 GLY A N 1
ATOM 666 C CA . GLY A 1 81 ? -2.067 -7.618 -15.140 1.00 75.69 81 GLY A CA 1
ATOM 667 C C . GLY A 1 81 ? -1.016 -6.517 -15.331 1.00 75.69 81 GLY A C 1
ATOM 668 O O . GLY A 1 81 ? -0.324 -6.514 -16.346 1.00 75.69 81 GLY A O 1
ATOM 669 N N . ILE A 1 82 ? -0.874 -5.604 -14.362 1.00 77.19 82 ILE A N 1
ATOM 670 C CA . ILE A 1 82 ? 0.154 -4.557 -14.342 1.00 77.19 82 ILE A CA 1
ATOM 671 C C . ILE A 1 82 ? 1.062 -4.799 -13.137 1.00 77.19 82 ILE A C 1
ATOM 673 O O . ILE A 1 82 ? 0.674 -4.571 -11.992 1.00 77.19 82 ILE A O 1
ATOM 677 N N . ALA A 1 83 ? 2.281 -5.249 -13.411 1.00 82.69 83 ALA A N 1
ATOM 678 C CA . ALA A 1 83 ? 3.318 -5.514 -12.420 1.00 82.69 83 ALA A CA 1
ATOM 679 C C . ALA A 1 83 ? 4.645 -4.887 -12.860 1.00 82.69 83 ALA A C 1
ATOM 681 O O . ALA A 1 83 ? 4.737 -4.338 -13.960 1.00 82.69 83 ALA A O 1
ATOM 682 N N . PHE A 1 84 ? 5.668 -4.965 -12.008 1.00 83.50 84 PHE A N 1
ATOM 683 C CA . PHE A 1 84 ? 7.036 -4.587 -1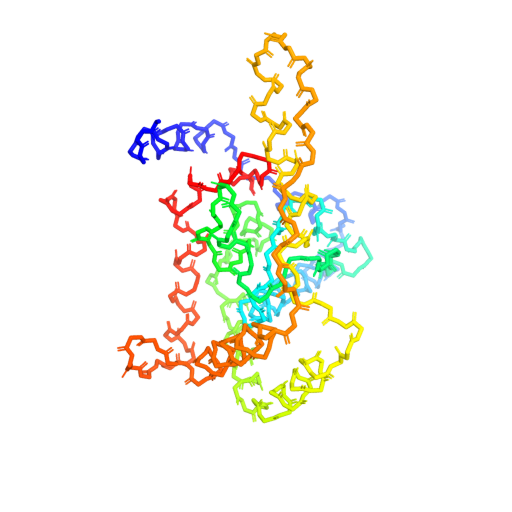2.350 1.00 83.50 84 PHE A CA 1
ATOM 684 C C . PHE A 1 84 ? 7.180 -3.146 -12.854 1.00 83.50 84 PHE A C 1
ATOM 686 O O . PHE A 1 84 ? 7.831 -2.887 -13.863 1.00 83.50 84 PHE A O 1
ATOM 693 N N . GLU A 1 85 ? 6.539 -2.200 -12.160 1.00 80.19 85 GLU A N 1
ATOM 694 C CA . GLU A 1 85 ? 6.601 -0.759 -12.450 1.00 80.19 85 GLU A CA 1
ATOM 695 C C . GLU A 1 85 ? 5.950 -0.338 -13.778 1.00 80.19 85 GLU A C 1
ATOM 697 O O . GLU A 1 85 ? 5.985 0.840 -14.142 1.00 80.19 85 GLU A O 1
ATOM 702 N N . MET A 1 86 ? 5.267 -1.251 -14.478 1.00 77.31 86 MET A N 1
ATOM 703 C CA . MET A 1 86 ? 4.567 -0.934 -15.728 1.00 77.31 86 MET A CA 1
ATOM 704 C C . MET A 1 86 ? 3.478 0.139 -15.561 1.00 77.31 86 MET A C 1
ATOM 706 O O . MET A 1 86 ? 3.153 0.824 -16.532 1.00 77.31 86 MET A O 1
ATOM 710 N N . GLY A 1 87 ? 2.974 0.355 -14.338 1.00 76.56 87 GLY A N 1
ATOM 711 C CA . GLY A 1 87 ? 2.041 1.438 -14.003 1.00 76.56 87 GLY A CA 1
ATOM 712 C C . GLY A 1 87 ? 2.600 2.847 -14.255 1.00 76.56 87 GLY A C 1
ATOM 713 O O . GLY A 1 87 ? 1.838 3.778 -14.519 1.00 76.56 87 GLY A O 1
ATOM 714 N N . LYS A 1 88 ? 3.930 3.017 -14.264 1.00 80.50 88 LYS A N 1
ATOM 715 C CA . LYS A 1 88 ? 4.589 4.289 -14.618 1.00 80.50 88 LYS A CA 1
ATOM 716 C C . LYS A 1 88 ? 4.523 4.604 -16.115 1.00 80.50 88 LYS A C 1
ATOM 718 O O . LYS A 1 88 ? 4.655 5.762 -16.495 1.00 80.50 88 LYS A O 1
ATOM 723 N N . ASN A 1 89 ? 4.277 3.595 -16.952 1.00 77.56 89 ASN A N 1
ATOM 724 C CA . ASN A 1 89 ? 4.216 3.724 -18.411 1.00 77.56 89 ASN A CA 1
ATOM 725 C C . ASN A 1 89 ? 2.786 3.963 -18.935 1.00 77.56 89 ASN A C 1
ATOM 727 O O . ASN A 1 89 ? 2.561 3.946 -20.147 1.00 77.56 89 ASN A O 1
ATOM 731 N N . LEU A 1 90 ? 1.807 4.145 -18.044 1.00 79.19 90 LEU A N 1
ATOM 732 C CA . LEU A 1 90 ? 0.430 4.478 -18.410 1.00 79.19 90 LEU A CA 1
ATOM 733 C C . LEU A 1 90 ? 0.309 5.955 -18.845 1.00 79.19 90 LEU A C 1
ATOM 735 O O . LEU A 1 90 ? 1.106 6.783 -18.404 1.00 79.19 90 LEU A O 1
ATOM 739 N N . PRO A 1 91 ? -0.710 6.327 -19.653 1.00 82.00 91 PRO A N 1
ATOM 740 C CA . PRO A 1 91 ? -0.950 7.711 -20.075 1.00 82.00 91 PRO A CA 1
ATOM 741 C C . PRO A 1 91 ? -1.015 8.700 -18.907 1.00 82.00 91 PRO A C 1
ATOM 743 O O . PRO A 1 91 ? -0.501 9.813 -18.996 1.00 82.00 91 PRO A O 1
ATOM 746 N N . THR A 1 92 ? -1.631 8.280 -17.801 1.00 85.00 92 THR A N 1
ATOM 747 C CA . THR A 1 92 ? -1.460 8.895 -16.485 1.00 85.00 92 THR A CA 1
ATOM 748 C C . THR A 1 92 ? -0.616 7.964 -15.618 1.00 85.00 92 THR A C 1
ATOM 750 O O . THR A 1 92 ? -1.155 6.958 -15.144 1.00 85.00 92 THR A O 1
ATOM 753 N N . PRO A 1 93 ? 0.674 8.279 -15.407 1.00 86.88 93 PRO A N 1
ATOM 754 C CA . PRO A 1 93 ? 1.562 7.474 -14.580 1.00 86.88 93 PRO A CA 1
ATOM 755 C C . PRO A 1 93 ? 1.082 7.379 -13.133 1.00 86.88 93 PRO A C 1
ATOM 757 O O . PRO A 1 93 ? 0.616 8.363 -12.549 1.00 86.88 93 PRO A O 1
ATOM 760 N N . GLU A 1 94 ? 1.249 6.207 -12.527 1.00 87.50 94 GLU A N 1
ATOM 761 C CA . GLU A 1 94 ? 1.066 6.049 -11.086 1.00 87.50 94 GLU A CA 1
ATOM 762 C C . GLU A 1 94 ? 2.245 6.670 -10.325 1.00 87.50 94 GLU A C 1
ATOM 764 O O . GLU A 1 94 ? 3.408 6.348 -10.559 1.00 87.50 94 GLU A O 1
ATOM 769 N N . THR A 1 95 ? 1.941 7.587 -9.405 1.00 91.00 95 THR A N 1
ATOM 770 C CA . THR A 1 95 ? 2.941 8.349 -8.632 1.00 91.00 95 THR A CA 1
ATOM 771 C C . THR A 1 95 ? 3.062 7.892 -7.177 1.00 91.00 95 THR A C 1
ATOM 773 O O . THR A 1 95 ? 3.784 8.510 -6.398 1.00 91.00 95 THR A O 1
ATOM 776 N N . VAL A 1 96 ? 2.306 6.869 -6.773 1.00 93.88 96 VAL A N 1
ATOM 777 C CA . VAL A 1 96 ? 2.290 6.323 -5.406 1.00 93.88 96 VAL A CA 1
ATOM 778 C C . VAL A 1 96 ? 2.834 4.891 -5.412 1.00 93.88 96 VAL A C 1
ATOM 780 O O . VAL A 1 96 ? 2.564 4.166 -6.366 1.00 93.88 96 VAL A O 1
ATOM 783 N N . PRO A 1 97 ? 3.573 4.456 -4.373 1.00 93.94 97 PRO A N 1
ATOM 784 C CA . PRO A 1 97 ? 4.154 3.110 -4.332 1.00 93.94 97 PRO A CA 1
ATOM 785 C C . PRO A 1 97 ? 3.115 2.007 -4.084 1.00 93.94 97 PRO A C 1
ATOM 787 O O . PRO A 1 97 ? 3.329 0.860 -4.456 1.00 93.94 97 PRO A O 1
ATOM 790 N N . PHE A 1 98 ? 2.003 2.341 -3.429 1.00 95.75 98 PHE A N 1
ATOM 791 C CA . PHE A 1 98 ? 0.848 1.472 -3.209 1.00 95.75 98 PHE A CA 1
ATOM 792 C C . PHE A 1 98 ? -0.358 2.327 -2.810 1.00 95.75 98 PHE A C 1
ATOM 794 O O . PHE A 1 98 ? -0.230 3.513 -2.486 1.00 95.75 98 PHE A O 1
ATOM 801 N N . ARG A 1 99 ? -1.551 1.726 -2.817 1.00 95.88 99 ARG A N 1
ATOM 802 C CA . ARG A 1 99 ? -2.777 2.408 -2.399 1.00 95.88 99 ARG A CA 1
ATOM 803 C C . ARG A 1 99 ? -2.821 2.548 -0.874 1.00 95.88 99 ARG A C 1
ATOM 805 O O . ARG A 1 99 ? -3.131 1.591 -0.175 1.00 95.88 99 ARG A O 1
ATOM 812 N N . LEU A 1 100 ? -2.571 3.756 -0.373 1.00 96.75 100 LEU A N 1
ATOM 813 C CA . LEU A 1 100 ? -2.766 4.133 1.033 1.00 96.75 100 LEU A CA 1
ATOM 814 C C . LEU A 1 100 ? -3.529 5.458 1.113 1.00 96.75 100 LEU A C 1
ATOM 816 O O . LEU A 1 100 ? -2.997 6.506 1.477 1.00 96.75 100 LEU A O 1
ATOM 820 N N . THR A 1 101 ? -4.785 5.407 0.684 1.00 96.19 101 THR A N 1
ATOM 821 C CA . THR A 1 101 ? -5.689 6.554 0.701 1.00 96.19 101 THR A CA 1
ATOM 822 C C . THR A 1 101 ? -6.285 6.778 2.087 1.00 96.19 101 THR A C 1
ATOM 824 O O . THR A 1 101 ? -6.100 5.992 3.019 1.00 96.19 101 THR A O 1
ATOM 827 N N . ARG A 1 102 ? -7.016 7.879 2.240 1.00 95.62 102 ARG A N 1
ATOM 828 C CA . ARG A 1 102 ? -7.585 8.295 3.522 1.00 95.62 102 ARG A CA 1
ATOM 829 C C . ARG A 1 102 ? -8.650 7.331 4.055 1.00 95.62 102 ARG A C 1
ATOM 831 O O . ARG A 1 102 ? -8.686 7.148 5.263 1.00 95.62 102 ARG A O 1
ATOM 838 N N . ASP A 1 103 ? -9.461 6.695 3.208 1.00 95.81 103 ASP A N 1
ATOM 839 C CA . ASP A 1 103 ? -10.420 5.668 3.632 1.00 95.81 103 ASP A CA 1
ATOM 840 C C . ASP A 1 103 ? -9.702 4.388 4.072 1.00 95.81 103 ASP A C 1
ATOM 842 O O . ASP A 1 103 ? -10.065 3.800 5.089 1.00 95.81 103 ASP A O 1
ATOM 846 N N . ILE A 1 104 ? -8.612 3.998 3.402 1.00 96.69 104 ILE A N 1
ATOM 847 C CA . ILE A 1 104 ? -7.811 2.846 3.846 1.00 96.69 104 ILE A CA 1
ATOM 848 C C . ILE A 1 104 ? -7.234 3.090 5.243 1.00 96.69 104 ILE A C 1
ATOM 850 O O . ILE A 1 104 ? -7.314 2.204 6.099 1.00 96.69 104 ILE A O 1
ATOM 854 N N . VAL A 1 105 ? -6.689 4.288 5.476 1.00 97.12 105 VAL A N 1
ATOM 855 C CA . VAL A 1 105 ? -6.161 4.698 6.785 1.00 97.12 105 VAL A CA 1
ATOM 856 C C . VAL A 1 105 ? -7.280 4.800 7.826 1.00 97.12 105 VAL A C 1
ATOM 858 O O . VAL A 1 105 ? -7.080 4.390 8.965 1.00 97.12 105 VAL A O 1
ATOM 861 N N . ASP A 1 106 ? -8.469 5.273 7.446 1.00 97.06 106 ASP A N 1
ATOM 862 C CA . ASP A 1 106 ? -9.633 5.362 8.336 1.00 97.06 106 ASP A CA 1
ATOM 863 C C . ASP A 1 106 ? -10.064 3.992 8.879 1.00 97.06 106 ASP A C 1
ATOM 865 O O . ASP A 1 106 ? -10.355 3.854 10.068 1.00 97.06 106 ASP A O 1
ATOM 869 N N . GLY A 1 107 ? -10.013 2.950 8.040 1.00 95.69 107 GLY A N 1
ATOM 870 C CA . GLY A 1 107 ? -10.285 1.568 8.451 1.00 95.69 107 GLY A CA 1
ATOM 871 C C . GLY A 1 107 ? -9.342 1.041 9.542 1.00 95.69 107 GLY A C 1
ATOM 872 O O . GLY A 1 107 ? -9.719 0.161 10.318 1.00 95.69 107 GLY A O 1
ATOM 873 N N . MET A 1 108 ? -8.138 1.613 9.666 1.00 96.00 108 MET A N 1
ATOM 874 C CA . MET A 1 108 ? -7.162 1.249 10.704 1.00 96.00 108 MET A CA 1
ATOM 875 C C . MET A 1 108 ? -7.536 1.795 12.092 1.00 96.00 108 MET A C 1
ATOM 877 O O . MET A 1 108 ? -6.913 1.437 13.091 1.00 96.00 108 MET A O 1
ATOM 881 N N . GLY A 1 109 ? -8.560 2.649 12.178 1.00 93.25 109 GLY A N 1
ATOM 882 C CA . GLY A 1 109 ? -9.005 3.263 13.423 1.00 93.25 109 GLY A CA 1
ATOM 883 C C . GLY A 1 109 ? -8.118 4.428 13.863 1.00 93.25 109 GLY A C 1
ATOM 884 O O . GLY A 1 109 ? -7.457 5.079 13.058 1.00 93.25 109 GLY A O 1
ATOM 885 N N . ILE A 1 110 ? -8.120 4.715 15.167 1.00 91.69 110 ILE A N 1
ATOM 886 C CA . ILE A 1 110 ? -7.493 5.927 15.721 1.00 91.69 110 ILE A CA 1
ATOM 887 C C . ILE A 1 110 ? -5.965 5.956 15.585 1.00 91.69 110 ILE A C 1
ATOM 889 O O . ILE A 1 110 ? -5.381 7.031 15.500 1.00 91.69 110 ILE A O 1
ATOM 893 N N . SER A 1 111 ? -5.323 4.787 15.540 1.00 91.38 111 SER A N 1
ATOM 894 C CA . SER A 1 111 ? -3.878 4.673 15.327 1.00 91.38 111 SER A CA 1
ATOM 895 C C . SER A 1 111 ? -3.469 5.099 13.913 1.00 91.38 111 SER A C 1
ATOM 897 O O . SER A 1 111 ? -2.348 5.558 13.702 1.00 91.38 111 SER A O 1
ATOM 899 N N . GLY A 1 112 ? -4.374 4.984 12.934 1.00 94.62 112 GLY A N 1
ATOM 900 C CA . GLY A 1 112 ? -4.060 5.238 11.532 1.00 94.62 112 GLY A CA 1
ATOM 901 C C . GLY A 1 112 ? -2.834 4.437 11.082 1.00 94.62 112 GLY A C 1
ATOM 902 O O . GLY A 1 112 ? -2.710 3.246 11.368 1.00 94.62 112 GLY A O 1
ATOM 903 N N . VAL A 1 113 ? -1.900 5.115 10.412 1.00 96.00 113 VAL A N 1
ATOM 904 C CA . VAL A 1 113 ? -0.635 4.512 9.956 1.00 96.00 113 VAL A CA 1
ATOM 905 C C . VAL A 1 113 ? 0.371 4.298 11.093 1.00 96.00 113 VAL A C 1
ATOM 907 O O . VAL A 1 113 ? 1.226 3.414 11.000 1.00 96.00 113 VAL A O 1
ATOM 910 N N . GLU A 1 114 ? 0.261 5.079 12.172 1.00 94.06 114 GLU A N 1
ATOM 911 C CA . GLU A 1 114 ? 1.166 5.038 13.318 1.00 94.06 114 GLU A CA 1
ATOM 912 C C . GLU A 1 114 ? 0.706 3.969 14.312 1.00 94.06 114 GLU A C 1
ATOM 914 O O . GLU A 1 114 ? -0.170 4.177 15.149 1.00 94.06 114 GLU A O 1
ATOM 919 N N . GLY A 1 115 ? 1.296 2.780 14.211 1.00 93.88 115 GLY A N 1
ATOM 920 C CA . GLY A 1 115 ? 0.987 1.665 15.099 1.00 93.88 115 GLY A CA 1
ATOM 921 C C . GLY A 1 115 ? 1.193 0.326 14.414 1.00 93.88 115 GLY A C 1
ATOM 922 O O . GLY A 1 115 ? 2.262 0.053 13.865 1.00 93.88 115 GLY A O 1
ATOM 923 N N . VAL A 1 116 ? 0.153 -0.511 14.442 1.00 96.62 116 VAL A N 1
ATOM 924 C CA . VAL A 1 116 ? 0.199 -1.879 13.906 1.00 96.62 116 VAL A CA 1
ATOM 925 C C . VAL A 1 116 ? 0.555 -1.883 12.423 1.00 96.62 116 VAL A C 1
ATOM 927 O O . VAL A 1 116 ? 1.328 -2.740 12.006 1.00 96.62 116 VAL A O 1
ATOM 930 N N . PHE A 1 117 ? 0.061 -0.914 11.646 1.00 98.38 117 PHE A N 1
ATOM 931 C CA . PHE A 1 117 ? 0.359 -0.811 10.219 1.00 98.38 117 PHE A CA 1
ATOM 932 C C . PHE A 1 117 ? 1.861 -0.644 9.969 1.00 98.38 117 PHE A C 1
ATOM 934 O O . PHE A 1 117 ? 2.482 -1.530 9.387 1.00 98.38 117 PHE A O 1
ATOM 941 N N . ARG A 1 118 ? 2.467 0.435 10.486 1.00 98.19 118 ARG A N 1
ATOM 942 C CA . ARG A 1 118 ? 3.910 0.692 10.366 1.00 98.19 118 ARG A CA 1
ATOM 943 C C . ARG A 1 118 ? 4.752 -0.490 10.846 1.00 98.19 118 ARG A C 1
ATOM 945 O O . ARG A 1 118 ? 5.631 -0.936 10.118 1.00 98.19 118 ARG A O 1
ATOM 952 N N . LYS A 1 119 ? 4.458 -1.033 12.033 1.00 98.06 119 LYS A N 1
ATOM 953 C CA . LYS A 1 119 ? 5.208 -2.170 12.595 1.00 98.06 119 LYS A CA 1
ATOM 954 C C . LYS A 1 119 ? 5.085 -3.432 11.740 1.00 98.06 119 LYS A C 1
ATOM 956 O O . LYS A 1 119 ? 6.060 -4.160 11.577 1.00 98.06 119 LYS A O 1
ATOM 961 N N . SER A 1 120 ? 3.912 -3.671 11.156 1.00 98.25 120 SER A N 1
ATOM 962 C CA . SER A 1 120 ? 3.695 -4.791 10.234 1.00 98.25 120 SER A CA 1
ATOM 963 C C . SER A 1 120 ? 4.416 -4.576 8.901 1.00 98.25 120 SER A C 1
ATOM 965 O O . SER A 1 120 ? 4.962 -5.535 8.360 1.00 98.25 120 SER A O 1
ATOM 967 N N . CYS A 1 121 ? 4.481 -3.341 8.391 1.00 98.50 121 CYS A N 1
ATOM 968 C CA . CYS A 1 121 ? 5.266 -2.996 7.201 1.00 98.50 121 CYS A CA 1
ATOM 969 C C . CYS A 1 121 ? 6.763 -3.226 7.433 1.00 98.50 121 CYS A C 1
ATOM 971 O O . CYS A 1 121 ? 7.393 -3.912 6.636 1.00 98.50 121 CYS A O 1
ATOM 973 N N . GLU A 1 122 ? 7.307 -2.721 8.547 1.00 98.31 122 GLU A N 1
ATOM 974 C CA . GLU A 1 122 ? 8.704 -2.940 8.950 1.00 98.31 122 GLU A CA 1
ATOM 975 C C . GLU A 1 122 ? 9.015 -4.437 9.011 1.00 98.31 122 GLU A C 1
ATOM 977 O O . GLU A 1 122 ? 9.952 -4.899 8.363 1.00 98.31 122 GLU A O 1
ATOM 982 N N . LYS A 1 123 ? 8.175 -5.222 9.702 1.00 98.31 123 LYS A N 1
ATOM 983 C CA . LYS A 1 123 ? 8.420 -6.659 9.838 1.00 98.31 123 LYS A CA 1
ATOM 984 C C . LYS A 1 123 ? 8.287 -7.419 8.520 1.00 98.31 123 LYS A C 1
ATOM 986 O O . LYS A 1 123 ? 9.075 -8.323 8.256 1.00 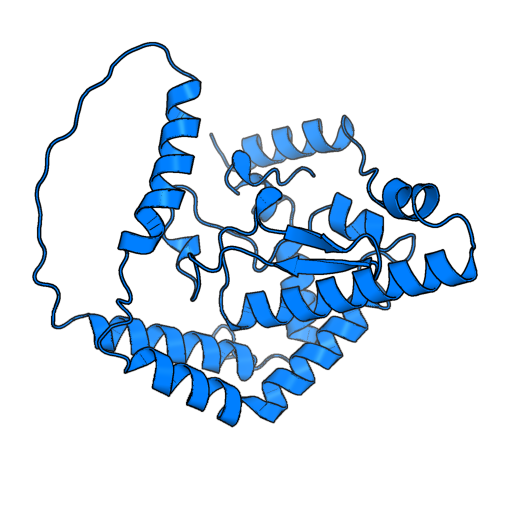98.31 123 LYS A O 1
ATOM 991 N N . THR A 1 124 ? 7.308 -7.061 7.690 1.00 98.25 124 THR A N 1
ATOM 992 C CA . THR A 1 124 ? 7.135 -7.676 6.366 1.00 98.25 124 THR A CA 1
ATOM 993 C C . THR A 1 124 ? 8.350 -7.395 5.496 1.00 98.25 124 THR A C 1
ATOM 995 O O . THR A 1 124 ? 8.912 -8.315 4.912 1.00 98.25 124 THR A O 1
ATOM 998 N N . LEU A 1 125 ? 8.782 -6.136 5.434 1.00 97.88 125 LEU A N 1
ATOM 999 C CA . LEU A 1 125 ? 9.911 -5.736 4.610 1.00 97.88 125 LEU A CA 1
ATOM 1000 C C . LEU A 1 125 ? 11.211 -6.383 5.094 1.00 97.88 125 LEU A C 1
ATOM 1002 O O . LEU A 1 125 ? 11.950 -6.903 4.271 1.00 97.88 125 LEU A O 1
ATOM 1006 N N . GLU A 1 126 ? 11.448 -6.450 6.406 1.00 97.75 126 GLU A N 1
ATOM 1007 C CA . GLU A 1 126 ? 12.574 -7.189 6.995 1.00 97.75 126 GLU A CA 1
ATOM 1008 C C . GLU A 1 126 ? 12.605 -8.652 6.519 1.00 97.75 126 GLU A C 1
ATOM 1010 O O . GLU A 1 126 ? 13.642 -9.141 6.073 1.00 97.75 126 GLU A O 1
ATOM 1015 N N . VAL A 1 127 ? 11.461 -9.347 6.551 1.00 97.75 127 VAL A N 1
ATOM 1016 C CA . VAL A 1 127 ? 11.356 -10.732 6.067 1.00 97.75 127 VAL A CA 1
ATOM 1017 C C . VAL A 1 127 ? 11.635 -10.822 4.565 1.00 97.75 127 VAL A C 1
ATOM 1019 O O . VAL A 1 127 ? 12.341 -11.739 4.146 1.00 97.75 127 VAL A O 1
ATOM 1022 N N . LEU A 1 128 ? 11.132 -9.881 3.761 1.00 97.06 128 LEU A N 1
ATOM 1023 C CA . LEU A 1 128 ? 11.402 -9.840 2.320 1.00 97.06 128 LEU A CA 1
ATOM 1024 C C . LEU A 1 128 ? 12.897 -9.630 2.037 1.00 97.06 128 LEU A C 1
ATOM 1026 O O . LEU A 1 128 ? 13.465 -10.383 1.249 1.00 97.06 128 LEU A O 1
ATOM 1030 N N . ARG A 1 129 ? 13.552 -8.682 2.723 1.00 95.62 129 ARG A N 1
ATOM 1031 C CA . ARG A 1 129 ? 14.996 -8.425 2.581 1.00 95.62 129 ARG A CA 1
ATOM 1032 C C . ARG A 1 129 ? 15.832 -9.648 2.974 1.00 95.62 129 ARG A C 1
ATOM 1034 O O . ARG A 1 129 ? 16.723 -10.055 2.235 1.00 95.62 129 ARG A O 1
ATOM 1041 N N . ASN A 1 130 ? 15.501 -10.292 4.097 1.00 96.38 130 ASN A N 1
ATOM 1042 C CA . ASN A 1 130 ? 16.213 -11.483 4.576 1.00 96.38 130 ASN A CA 1
ATOM 1043 C C . ASN A 1 130 ? 16.091 -12.682 3.620 1.00 96.38 130 ASN A C 1
ATOM 1045 O O . ASN A 1 130 ? 16.969 -13.540 3.601 1.00 96.38 130 ASN A O 1
ATOM 1049 N N . ASN A 1 131 ? 15.016 -12.746 2.830 1.00 95.94 131 ASN A N 1
ATOM 1050 C CA . ASN A 1 131 ? 14.756 -13.822 1.872 1.00 95.94 131 ASN A CA 1
ATOM 1051 C C . ASN A 1 131 ? 14.922 -13.368 0.411 1.00 95.94 131 ASN A C 1
ATOM 1053 O O . ASN A 1 131 ? 14.374 -14.004 -0.493 1.00 95.94 131 ASN A O 1
ATOM 1057 N N . GLN A 1 132 ? 15.684 -12.296 0.160 1.00 94.69 132 GLN A N 1
ATOM 1058 C CA . GLN A 1 132 ? 15.821 -11.708 -1.176 1.00 94.69 132 GLN A CA 1
ATOM 1059 C C . GLN A 1 132 ? 16.280 -12.718 -2.235 1.00 94.69 132 GLN A C 1
ATOM 1061 O O . GLN A 1 132 ? 15.733 -12.737 -3.331 1.00 94.69 132 GLN A O 1
ATOM 1066 N N . THR A 1 133 ? 17.209 -13.619 -1.895 1.00 93.62 133 THR A N 1
ATOM 1067 C CA . THR A 1 133 ? 17.743 -14.623 -2.828 1.00 93.62 133 THR A CA 1
ATOM 1068 C C . THR A 1 133 ? 16.648 -15.552 -3.348 1.00 93.62 133 THR A C 1
ATOM 1070 O O . THR A 1 133 ? 16.640 -15.894 -4.525 1.00 93.62 133 THR A O 1
ATOM 1073 N N . VAL A 1 134 ? 15.693 -15.934 -2.492 1.00 94.12 134 VAL A N 1
ATOM 1074 C CA . VAL A 1 134 ? 14.572 -16.804 -2.880 1.00 94.12 134 VAL A CA 1
ATOM 1075 C C . VAL A 1 134 ? 13.604 -16.052 -3.789 1.00 94.12 134 VAL A C 1
ATOM 1077 O O . VAL A 1 134 ? 13.152 -16.597 -4.792 1.00 94.12 134 VAL A O 1
ATOM 1080 N N . ILE A 1 135 ? 13.302 -14.795 -3.456 1.00 92.50 135 ILE A N 1
ATOM 1081 C CA . ILE A 1 135 ? 12.402 -13.950 -4.249 1.00 92.50 135 ILE A CA 1
ATOM 1082 C C . ILE A 1 135 ? 12.992 -13.715 -5.643 1.00 92.50 135 ILE A C 1
ATOM 1084 O O . ILE A 1 135 ? 12.298 -13.925 -6.635 1.00 92.50 135 ILE A O 1
ATOM 1088 N N . LEU A 1 136 ? 14.269 -13.333 -5.719 1.00 91.88 136 LEU A N 1
ATOM 1089 C CA . LEU A 1 136 ? 14.970 -13.109 -6.982 1.00 91.88 136 LEU A CA 1
ATOM 1090 C C . LEU A 1 136 ? 15.025 -14.389 -7.817 1.00 91.88 136 LEU A C 1
ATOM 1092 O O . LEU A 1 136 ? 14.648 -14.342 -8.979 1.00 91.88 136 LEU A O 1
ATOM 1096 N N . ALA A 1 137 ? 15.347 -15.542 -7.222 1.00 91.62 137 ALA A N 1
ATOM 1097 C CA . ALA A 1 137 ? 15.362 -16.816 -7.943 1.00 91.62 137 ALA A CA 1
ATOM 1098 C C . ALA A 1 137 ? 13.991 -17.188 -8.542 1.00 91.62 137 ALA A C 1
ATOM 1100 O O . ALA A 1 137 ? 13.914 -17.680 -9.667 1.00 91.62 137 ALA A O 1
ATOM 1101 N N . ILE A 1 138 ? 12.887 -16.941 -7.823 1.00 89.25 138 ILE A N 1
ATOM 1102 C CA . ILE A 1 138 ? 11.533 -17.170 -8.359 1.00 89.25 138 ILE A CA 1
ATOM 1103 C C . ILE A 1 138 ? 11.251 -16.222 -9.530 1.00 89.25 138 ILE A C 1
ATOM 1105 O O . ILE A 1 138 ? 10.709 -16.646 -10.551 1.00 89.25 138 ILE A O 1
ATOM 1109 N N . LEU A 1 139 ? 11.615 -14.945 -9.393 1.00 86.12 139 LEU A N 1
ATOM 1110 C CA . LEU A 1 139 ? 11.414 -13.954 -10.446 1.00 86.12 139 LEU A CA 1
ATOM 1111 C C . LEU A 1 139 ? 12.266 -14.253 -11.680 1.00 86.12 139 LEU A C 1
ATOM 1113 O O . LEU A 1 139 ? 11.748 -14.150 -12.785 1.00 86.12 139 LEU A O 1
ATOM 1117 N N . GLU A 1 140 ? 13.517 -14.685 -11.509 1.00 84.50 140 GLU A N 1
ATOM 1118 C CA . GLU A 1 140 ? 14.394 -15.139 -12.595 1.00 84.50 140 GLU A CA 1
ATOM 1119 C C . GLU A 1 140 ? 13.718 -16.232 -13.421 1.00 84.50 140 GLU A C 1
ATOM 1121 O O . GLU A 1 140 ? 13.646 -16.120 -14.641 1.00 84.50 140 GLU A O 1
ATOM 1126 N N . VAL A 1 141 ? 13.128 -17.246 -12.781 1.00 84.56 141 VAL A N 1
ATOM 1127 C CA . VAL A 1 141 ? 12.416 -18.313 -13.504 1.00 84.56 141 VAL A CA 1
ATOM 1128 C C . VAL A 1 141 ? 11.245 -17.762 -14.326 1.00 84.56 141 VAL A C 1
ATOM 1130 O O . VAL A 1 141 ? 11.067 -18.167 -15.474 1.00 84.56 141 VAL A O 1
ATOM 1133 N N . LEU A 1 142 ? 10.474 -16.820 -13.775 1.00 73.81 142 LEU A N 1
ATOM 1134 C CA . LEU A 1 142 ? 9.359 -16.181 -14.487 1.00 73.81 142 LEU A CA 1
ATOM 1135 C C . LEU A 1 142 ? 9.835 -15.282 -15.641 1.00 73.81 142 LEU A C 1
ATOM 1137 O O . LEU A 1 142 ? 9.136 -15.144 -16.642 1.00 73.81 142 LEU A O 1
ATOM 1141 N N . LEU A 1 143 ? 11.023 -14.685 -15.517 1.00 68.88 143 LEU A N 1
ATOM 1142 C CA . LEU A 1 143 ? 11.639 -13.831 -16.536 1.00 68.88 143 LEU A CA 1
ATOM 1143 C C . LEU A 1 143 ? 12.074 -14.625 -17.774 1.00 68.88 143 LEU A C 1
ATOM 1145 O O . LEU A 1 143 ? 11.972 -14.106 -18.884 1.00 68.88 143 LEU A O 1
ATOM 1149 N N . TYR A 1 144 ? 12.517 -15.871 -17.589 1.00 70.69 144 TYR A N 1
ATOM 1150 C CA . TYR A 1 144 ? 12.950 -16.760 -18.672 1.00 70.69 144 TYR A CA 1
ATOM 1151 C C . TYR A 1 144 ? 11.825 -17.623 -19.263 1.00 70.69 144 TYR A C 1
ATOM 1153 O O . TYR A 1 144 ? 12.093 -18.427 -20.160 1.00 70.69 144 TYR A O 1
ATOM 1161 N N . ASP A 1 145 ? 10.579 -17.476 -18.801 1.00 74.88 145 ASP A N 1
ATOM 1162 C CA . ASP A 1 145 ? 9.439 -18.185 -19.381 1.00 74.88 145 ASP A CA 1
ATOM 1163 C C . ASP A 1 145 ? 9.150 -17.654 -20.804 1.00 74.88 145 ASP A C 1
ATOM 1165 O O . ASP A 1 145 ? 8.734 -16.503 -20.963 1.00 74.88 145 ASP A O 1
ATOM 1169 N N . PRO A 1 146 ? 9.320 -18.471 -21.865 1.00 68.69 146 PRO A N 1
ATOM 1170 C CA . PRO A 1 146 ? 9.101 -18.040 -23.246 1.00 68.69 146 PRO A CA 1
ATOM 1171 C C . PRO A 1 146 ? 7.634 -17.705 -23.560 1.00 68.69 146 PRO A C 1
ATOM 1173 O O . PRO A 1 146 ? 7.359 -17.103 -24.601 1.00 68.69 146 PRO A O 1
ATOM 1176 N N . LEU A 1 147 ? 6.691 -18.116 -22.706 1.00 69.19 147 LEU A N 1
ATOM 1177 C CA . LEU A 1 147 ? 5.269 -17.799 -22.829 1.00 69.19 147 LEU A CA 1
ATOM 1178 C C . LEU A 1 147 ? 4.901 -16.504 -22.101 1.00 69.19 147 LEU A C 1
ATOM 1180 O O . LEU A 1 147 ? 3.896 -15.873 -22.449 1.00 69.19 147 LEU A O 1
ATOM 1184 N N . TYR A 1 148 ? 5.707 -16.081 -21.122 1.00 64.56 148 TYR A N 1
ATOM 1185 C CA . TYR A 1 148 ? 5.501 -14.813 -20.444 1.00 64.56 148 TYR A CA 1
ATOM 1186 C C . TYR A 1 148 ? 6.075 -13.684 -21.289 1.00 64.56 148 TYR A C 1
ATOM 1188 O O . TYR A 1 148 ? 7.270 -13.390 -21.302 1.00 64.56 148 TYR A O 1
ATOM 1196 N N . SER A 1 149 ? 5.192 -13.014 -22.018 1.00 60.97 149 SER A N 1
ATOM 1197 C CA . SER A 1 149 ? 5.608 -11.825 -22.731 1.00 60.97 149 SER A CA 1
ATOM 1198 C C . SER A 1 149 ? 5.591 -10.624 -21.792 1.00 60.97 149 SER A C 1
ATOM 1200 O O . SER A 1 149 ? 4.516 -10.215 -21.346 1.00 60.97 149 SER A O 1
ATOM 1202 N N . TRP A 1 150 ? 6.763 -10.009 -21.586 1.00 61.16 150 TRP A N 1
ATOM 1203 C CA . TRP A 1 150 ? 7.011 -8.709 -20.922 1.00 61.16 150 TRP A CA 1
ATOM 1204 C C . TRP A 1 150 ? 6.387 -7.519 -21.672 1.00 61.16 150 TRP A C 1
ATOM 1206 O O . TRP A 1 150 ? 6.901 -6.403 -21.733 1.00 61.16 150 TRP A O 1
ATOM 1216 N N . ASN A 1 151 ? 5.267 -7.787 -22.322 1.00 54.19 151 ASN A N 1
ATOM 1217 C CA . ASN A 1 151 ? 4.644 -6.962 -23.309 1.00 54.19 151 ASN A CA 1
ATOM 1218 C C . ASN A 1 151 ? 4.023 -5.734 -22.650 1.00 54.19 151 ASN A C 1
ATOM 1220 O O . ASN A 1 151 ? 3.072 -5.825 -21.877 1.00 54.19 151 ASN A O 1
ATOM 1224 N N . VAL A 1 152 ? 4.411 -4.581 -23.187 1.00 50.84 152 VAL A N 1
ATOM 1225 C CA . VAL A 1 152 ? 3.664 -3.312 -23.214 1.00 50.84 152 VAL A CA 1
ATOM 1226 C C . VAL A 1 152 ? 2.179 -3.505 -23.623 1.00 50.84 152 VAL A C 1
ATOM 1228 O O . VAL A 1 152 ? 1.345 -2.629 -23.411 1.00 50.84 152 VAL A O 1
ATOM 1231 N N . LEU A 1 153 ? 1.802 -4.673 -24.168 1.00 44.50 153 LEU A N 1
ATOM 1232 C CA . LEU A 1 153 ? 0.414 -5.075 -24.427 1.00 44.50 153 LEU A CA 1
ATOM 1233 C C . LEU A 1 153 ? -0.438 -5.262 -23.157 1.00 44.50 153 LEU A C 1
ATOM 1235 O O . LEU A 1 153 ? -1.654 -5.100 -23.270 1.00 44.50 153 LEU A O 1
ATOM 1239 N N . SER A 1 154 ? 0.136 -5.550 -21.979 1.00 52.69 154 SER A N 1
ATOM 1240 C CA . SER A 1 154 ? -0.631 -5.617 -20.717 1.00 52.69 154 SER A CA 1
ATOM 1241 C C . SER A 1 154 ? -1.271 -4.263 -20.374 1.00 52.69 154 SER A C 1
ATOM 1243 O O . SER A 1 154 ? -2.407 -4.192 -19.897 1.00 52.69 154 SER A O 1
ATOM 1245 N N . ASN A 1 155 ? -0.627 -3.174 -20.799 1.00 60.38 155 ASN A N 1
ATOM 1246 C CA . ASN A 1 155 ? -1.150 -1.822 -20.672 1.00 60.38 155 ASN A CA 1
ATOM 1247 C C . ASN A 1 155 ? -2.317 -1.533 -21.625 1.00 60.38 155 ASN A C 1
ATOM 1249 O O . ASN A 1 155 ? -2.994 -0.535 -21.426 1.00 60.38 1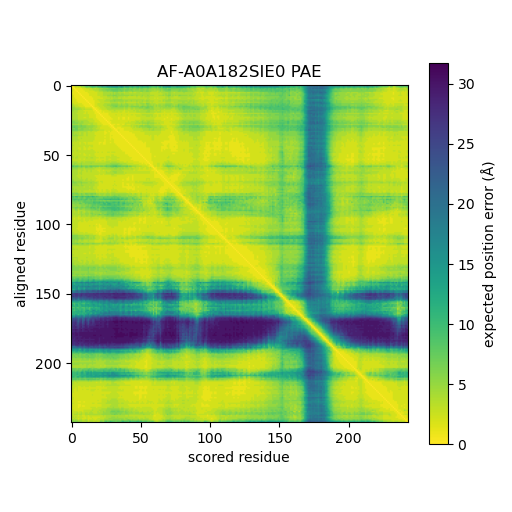55 ASN A O 1
ATOM 1253 N N . LYS A 1 156 ? -2.647 -2.363 -22.632 1.00 65.06 156 LYS A N 1
ATOM 1254 C CA . LYS A 1 156 ? -3.751 -2.049 -23.571 1.00 65.06 156 LYS A CA 1
ATOM 1255 C C . LYS A 1 156 ? -5.107 -1.915 -22.876 1.00 65.06 156 LYS A C 1
ATOM 1257 O O . LYS A 1 156 ? -5.914 -1.097 -23.309 1.00 65.06 156 LYS A O 1
ATOM 1262 N N . LYS A 1 157 ? -5.386 -2.714 -21.840 1.00 69.94 157 LYS A N 1
ATOM 1263 C CA . LYS A 1 157 ? -6.665 -2.665 -21.107 1.00 69.94 157 LYS A CA 1
ATOM 1264 C C . LYS A 1 157 ? -6.727 -1.434 -20.201 1.00 69.94 157 LYS A C 1
ATOM 1266 O O . LYS A 1 157 ? -7.710 -0.702 -20.254 1.00 69.94 157 LYS A O 1
ATOM 1271 N N . ALA A 1 158 ? -5.669 -1.168 -19.437 1.00 66.62 158 ALA A N 1
ATOM 1272 C CA . ALA A 1 158 ? -5.571 0.030 -18.603 1.00 66.62 158 ALA A CA 1
ATOM 1273 C C . ALA A 1 158 ? -5.518 1.319 -19.439 1.00 66.62 158 ALA A C 1
ATOM 1275 O O . ALA A 1 158 ? -6.232 2.270 -19.135 1.00 66.62 158 ALA A O 1
ATOM 1276 N N . ASN A 1 159 ? -4.785 1.327 -20.554 1.00 72.50 159 ASN A N 1
ATOM 1277 C CA . ASN A 1 159 ? -4.758 2.435 -21.511 1.00 72.50 159 ASN A CA 1
ATOM 1278 C C . ASN A 1 159 ? -6.141 2.685 -22.100 1.00 72.50 159 ASN A C 1
ATOM 1280 O O . ASN A 1 159 ? -6.575 3.831 -22.117 1.00 72.50 159 ASN A O 1
ATOM 1284 N N . ARG A 1 160 ? -6.860 1.634 -22.522 1.00 75.12 160 ARG A N 1
ATOM 1285 C CA . ARG A 1 160 ? -8.243 1.768 -23.001 1.00 75.12 160 ARG A CA 1
ATOM 1286 C C . ARG A 1 160 ? -9.171 2.318 -21.922 1.00 75.12 160 ARG A C 1
ATOM 1288 O O . ARG A 1 160 ? -9.941 3.219 -22.221 1.00 75.12 160 ARG A O 1
ATOM 1295 N N . ARG A 1 161 ? -9.070 1.847 -20.672 1.00 76.19 161 ARG A N 1
ATOM 1296 C CA . ARG A 1 161 ? -9.845 2.391 -19.538 1.00 76.19 161 ARG A CA 1
ATOM 1297 C C . ARG A 1 161 ? -9.570 3.882 -19.332 1.00 76.19 161 ARG A C 1
ATOM 1299 O O . ARG A 1 161 ? -10.510 4.657 -19.183 1.00 76.19 161 ARG A O 1
ATOM 1306 N N . GLN A 1 162 ? -8.298 4.290 -19.350 1.00 76.56 162 GLN A N 1
ATOM 1307 C CA . GLN A 1 162 ? -7.932 5.700 -19.211 1.00 76.56 162 GLN A CA 1
ATOM 1308 C C . GLN A 1 162 ? -8.440 6.523 -20.404 1.00 76.56 162 GLN A C 1
ATOM 1310 O O . GLN A 1 162 ? -9.099 7.536 -20.194 1.00 76.56 162 GLN A O 1
ATOM 1315 N N . GLN A 1 163 ? -8.223 6.066 -21.641 1.00 73.25 163 GLN A N 1
ATOM 1316 C CA . GLN A 1 163 ? -8.684 6.733 -22.867 1.00 73.25 163 GLN A CA 1
ATOM 1317 C C . GLN A 1 163 ? -10.211 6.872 -22.928 1.00 73.25 163 GLN A C 1
ATOM 1319 O O . GLN A 1 163 ? -10.708 7.958 -23.208 1.00 73.25 163 GLN A O 1
ATOM 1324 N N . GLN A 1 164 ? -10.966 5.819 -22.602 1.00 75.25 164 GLN A N 1
ATOM 1325 C CA . GLN A 1 164 ? -12.430 5.871 -22.547 1.00 75.25 164 GLN A CA 1
ATOM 1326 C C . GLN A 1 164 ? -12.925 6.864 -21.492 1.00 75.25 164 GLN A C 1
ATOM 1328 O O . GLN A 1 164 ? -13.849 7.626 -21.761 1.00 75.25 164 GLN A O 1
ATOM 1333 N N . ALA A 1 165 ? -12.282 6.922 -20.321 1.00 69.56 165 ALA A N 1
ATOM 1334 C CA . ALA A 1 165 ? -12.628 7.908 -19.300 1.00 69.56 165 ALA A CA 1
ATOM 1335 C C . ALA A 1 165 ? -12.362 9.354 -19.758 1.00 69.56 165 ALA A C 1
ATOM 1337 O O . ALA A 1 165 ? -13.130 10.248 -19.410 1.00 69.56 165 ALA A O 1
ATOM 1338 N N . TYR A 1 166 ? -11.325 9.591 -20.571 1.00 64.81 166 TYR A N 1
ATOM 1339 C CA . TYR A 1 166 ? -11.092 10.898 -21.196 1.00 64.81 166 TYR A CA 1
ATOM 1340 C C . TYR A 1 166 ? -12.148 11.246 -22.256 1.00 64.81 166 TYR A C 1
ATOM 1342 O O . TYR A 1 166 ? -12.564 12.399 -22.333 1.00 64.81 166 TYR A O 1
ATOM 1350 N N . LEU A 1 167 ? -12.607 10.262 -23.036 1.00 62.06 167 LEU A N 1
ATOM 1351 C CA . LEU A 1 167 ? -13.589 10.448 -24.112 1.00 62.06 167 LEU A CA 1
ATOM 1352 C C . LEU A 1 167 ? -15.028 10.609 -23.594 1.00 62.06 167 LEU A C 1
ATOM 1354 O O . LEU A 1 167 ? -15.799 11.372 -24.160 1.00 62.06 167 LEU A O 1
ATOM 1358 N N . SER A 1 168 ? -15.385 9.990 -22.465 1.00 57.31 168 SER A N 1
ATOM 1359 C CA . SER A 1 168 ? -16.727 10.110 -21.861 1.00 57.31 168 SER A CA 1
ATOM 1360 C C . SER A 1 168 ? -17.112 11.521 -21.363 1.00 57.31 168 SER A C 1
ATOM 1362 O O . SER A 1 168 ? -18.237 11.723 -20.914 1.00 57.31 168 SER A O 1
ATOM 1364 N N . GLY A 1 169 ? -16.205 12.505 -21.452 1.00 49.28 169 GLY A N 1
ATOM 1365 C CA . GLY A 1 169 ? -16.460 13.923 -21.167 1.00 49.28 169 GLY A CA 1
ATOM 1366 C C . GLY A 1 169 ? -16.679 14.813 -22.402 1.00 49.28 169 GLY A C 1
ATOM 1367 O O . GLY A 1 169 ? -16.832 16.022 -22.235 1.00 49.28 169 GLY A O 1
ATOM 1368 N N . GLY A 1 170 ? -16.677 14.255 -23.618 1.00 36.38 170 GLY A N 1
ATOM 1369 C CA . GLY A 1 170 ? -16.858 14.996 -24.868 1.00 36.38 170 GLY A CA 1
ATOM 1370 C C . GLY A 1 170 ? -17.735 14.232 -25.858 1.00 36.38 170 GLY A C 1
ATOM 1371 O O . GLY A 1 170 ? -17.510 13.062 -26.141 1.00 36.38 170 GLY A O 1
ATOM 1372 N N . SER A 1 171 ? -18.762 14.895 -26.374 1.00 39.44 171 SER A N 1
ATOM 1373 C CA . SER A 1 171 ? -19.599 14.412 -27.471 1.00 39.44 171 SER A CA 1
ATOM 1374 C C . SER A 1 171 ? -18.791 14.191 -28.758 1.00 39.44 171 SER A C 1
ATOM 1376 O O . SER A 1 171 ? -18.129 15.127 -29.196 1.00 39.44 171 SER A O 1
ATOM 1378 N N . GLY A 1 172 ? -18.954 13.012 -29.375 1.00 40.47 172 GLY A N 1
ATOM 1379 C CA . GLY A 1 172 ? -18.793 12.753 -30.816 1.00 40.47 172 GLY A CA 1
ATOM 1380 C C . GLY A 1 172 ? -17.366 12.674 -31.369 1.00 40.47 172 GLY A C 1
ATOM 1381 O O . GLY A 1 172 ? -16.746 13.700 -31.611 1.00 40.47 172 GLY A O 1
ATOM 1382 N N . ASP A 1 173 ? -16.866 11.455 -31.587 1.00 35.72 173 ASP A N 1
ATOM 1383 C CA . ASP A 1 173 ? -16.545 10.913 -32.924 1.00 35.72 173 ASP A CA 1
ATOM 1384 C C . ASP A 1 173 ? -15.824 9.565 -32.771 1.00 35.72 173 ASP A C 1
ATOM 1386 O O . ASP A 1 173 ? -14.721 9.468 -32.227 1.00 35.72 173 ASP A O 1
ATOM 1390 N N . GLU A 1 174 ? -16.466 8.503 -33.261 1.00 42.56 174 GLU A N 1
ATOM 1391 C CA . GLU A 1 174 ? -15.831 7.207 -33.480 1.00 42.56 174 GLU A CA 1
ATOM 1392 C C . GLU A 1 174 ? -14.934 7.326 -34.717 1.00 42.56 174 GLU A C 1
ATOM 1394 O O . GLU A 1 174 ? -15.386 7.166 -35.848 1.00 42.56 174 GLU A O 1
ATOM 1399 N N . SER A 1 175 ? -13.652 7.630 -34.510 1.00 34.19 175 SER A N 1
ATOM 1400 C CA . SER A 1 175 ? -12.625 7.288 -35.494 1.00 34.19 175 SER A CA 1
ATOM 1401 C C . SER A 1 175 ? -11.907 6.026 -35.029 1.00 34.19 175 SER A C 1
ATOM 1403 O O . SER A 1 175 ? -11.138 6.021 -34.065 1.00 34.19 175 SER A O 1
ATOM 1405 N N . GLU A 1 176 ? -12.208 4.925 -35.714 1.00 41.03 176 GLU A N 1
ATOM 1406 C CA . GLU A 1 176 ? -11.394 3.716 -35.704 1.00 41.03 176 GLU A CA 1
ATOM 1407 C C . GLU A 1 176 ? -10.006 4.078 -36.248 1.00 41.03 176 GLU A C 1
ATOM 1409 O O . GLU A 1 176 ? -9.804 4.234 -37.449 1.00 41.03 176 GLU A O 1
ATOM 1414 N N . ALA A 1 177 ? -9.038 4.269 -35.351 1.00 33.78 177 ALA A N 1
ATOM 1415 C CA . ALA A 1 177 ? -7.640 4.339 -35.744 1.00 33.78 177 ALA A CA 1
ATOM 1416 C C . ALA A 1 177 ? -7.140 2.909 -35.991 1.00 33.78 177 ALA A C 1
ATOM 1418 O O . ALA A 1 177 ? -6.830 2.168 -35.052 1.00 33.78 177 ALA A O 1
ATOM 1419 N N . GLU A 1 178 ? -7.124 2.543 -37.272 1.00 37.38 178 GLU A N 1
ATOM 1420 C CA . GLU A 1 178 ? -6.516 1.334 -37.810 1.00 37.38 178 GLU A CA 1
ATOM 1421 C C . GLU A 1 178 ? -5.035 1.173 -37.430 1.00 37.38 178 GLU A C 1
ATOM 1423 O O . GLU A 1 178 ? -4.280 2.114 -37.181 1.00 37.38 178 GLU A O 1
ATOM 1428 N N . GLU A 1 179 ? -4.687 -0.108 -37.401 1.00 43.62 179 GLU A N 1
ATOM 1429 C CA . GLU A 1 179 ? -3.401 -0.790 -37.359 1.00 43.62 179 GLU A CA 1
ATOM 1430 C C . GLU A 1 179 ? -2.142 -0.035 -37.821 1.00 43.62 179 GLU A C 1
ATOM 1432 O O . GLU A 1 179 ? -2.103 0.616 -38.860 1.00 43.62 179 GLU A O 1
ATOM 1437 N N . GLY A 1 180 ? -1.028 -0.315 -37.130 1.00 34.44 180 GLY A N 1
ATOM 1438 C CA . GLY A 1 180 ? 0.284 -0.323 -37.782 1.00 34.44 180 GLY A CA 1
ATOM 1439 C C . GLY A 1 180 ? 1.454 0.144 -36.926 1.00 34.44 180 GLY A C 1
ATOM 1440 O O . GLY A 1 180 ? 1.795 1.317 -36.933 1.00 34.44 180 GLY A O 1
ATOM 1441 N N . LEU A 1 181 ? 2.119 -0.799 -36.251 1.00 33.78 181 LEU A N 1
ATOM 1442 C CA . LEU A 1 181 ? 3.578 -0.994 -36.321 1.00 33.78 181 LEU A CA 1
ATOM 1443 C C . LEU A 1 181 ? 3.946 -2.196 -35.445 1.00 33.78 181 LEU A C 1
ATOM 1445 O O . LEU A 1 181 ? 4.172 -2.094 -34.239 1.00 33.78 181 LEU A O 1
ATOM 1449 N N . GLY A 1 182 ? 3.984 -3.368 -36.084 1.00 42.22 182 GLY A N 1
ATOM 1450 C CA . GLY A 1 182 ? 4.689 -4.528 -35.559 1.00 42.22 182 GLY A CA 1
ATOM 1451 C C . GLY A 1 182 ? 6.180 -4.214 -35.505 1.00 42.22 182 GLY A C 1
ATOM 1452 O O . GLY A 1 182 ? 6.891 -4.370 -36.493 1.00 42.22 182 GLY A O 1
ATOM 1453 N N . VAL A 1 183 ? 6.646 -3.733 -34.355 1.00 39.22 183 VAL A N 1
ATOM 1454 C CA . VAL A 1 183 ? 8.078 -3.640 -34.052 1.00 39.22 183 VAL A CA 1
ATOM 1455 C C . VAL A 1 183 ? 8.605 -5.072 -33.863 1.00 39.22 183 VAL A C 1
ATOM 1457 O O . VAL A 1 183 ? 7.892 -5.878 -33.266 1.00 39.22 183 VAL A O 1
ATOM 1460 N N . PRO A 1 184 ? 9.800 -5.449 -34.358 1.00 38.34 184 PRO A N 1
ATOM 1461 C CA . PRO A 1 184 ? 10.278 -6.830 -34.293 1.00 38.34 184 PRO A CA 1
ATOM 1462 C C . PRO A 1 184 ? 10.519 -7.271 -32.838 1.00 38.34 184 PRO A C 1
ATOM 1464 O O . PRO A 1 184 ? 11.534 -6.953 -32.222 1.00 38.34 184 PRO A O 1
ATOM 1467 N N . ILE A 1 185 ? 9.572 -8.029 -32.286 1.00 51.53 185 ILE A N 1
ATOM 1468 C CA . ILE A 1 185 ? 9.574 -8.542 -30.912 1.00 51.53 185 ILE A CA 1
ATOM 1469 C C . ILE A 1 185 ? 10.484 -9.772 -30.845 1.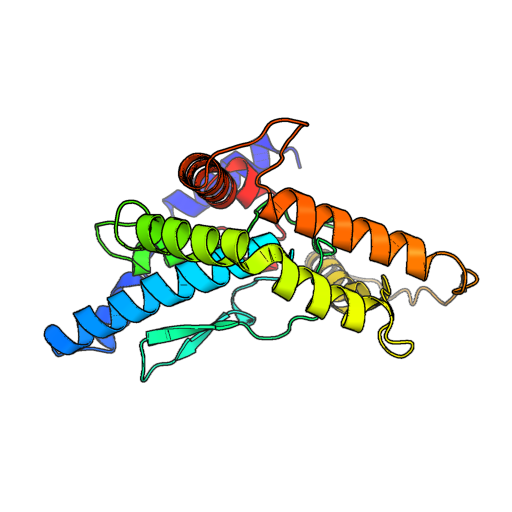00 51.53 185 ILE A C 1
ATOM 1471 O O . ILE A 1 185 ? 10.012 -10.895 -30.997 1.00 51.53 185 ILE A O 1
ATOM 1475 N N . ARG A 1 186 ? 11.802 -9.604 -30.683 1.00 49.72 186 ARG A N 1
ATOM 1476 C CA . ARG A 1 186 ? 12.667 -10.741 -30.289 1.00 49.72 186 ARG A CA 1
ATOM 1477 C C . ARG A 1 186 ? 14.004 -10.396 -29.631 1.00 49.72 186 ARG A C 1
ATOM 1479 O O . ARG A 1 186 ? 14.655 -11.317 -29.159 1.00 49.72 186 ARG A O 1
ATOM 1486 N N . ARG A 1 187 ? 14.425 -9.124 -29.575 1.00 46.44 187 ARG A N 1
ATOM 1487 C CA . ARG A 1 187 ? 15.711 -8.735 -28.950 1.00 46.44 187 ARG A CA 1
ATOM 1488 C C . ARG A 1 187 ? 15.587 -7.984 -27.615 1.00 46.44 187 ARG A C 1
ATOM 1490 O O . ARG A 1 187 ? 16.465 -8.147 -26.780 1.00 46.44 187 ARG A O 1
ATOM 1497 N N . ASP A 1 188 ? 14.488 -7.270 -27.361 1.00 55.09 188 ASP A N 1
ATOM 1498 C CA . ASP A 1 188 ? 14.372 -6.376 -26.186 1.00 55.09 188 ASP A CA 1
ATOM 1499 C C . ASP A 1 188 ? 13.707 -7.003 -24.942 1.00 55.09 188 ASP A C 1
ATOM 1501 O O . ASP A 1 188 ? 13.617 -6.361 -23.891 1.00 55.09 188 ASP A O 1
ATOM 1505 N N . ILE A 1 189 ? 13.239 -8.254 -25.041 1.00 58.78 189 ILE A N 1
ATOM 1506 C CA . ILE A 1 189 ? 12.570 -8.955 -23.929 1.00 58.78 189 ILE A CA 1
ATOM 1507 C C . ILE A 1 189 ? 13.550 -9.166 -22.770 1.00 58.78 189 ILE A C 1
ATOM 1509 O O . ILE A 1 189 ? 13.232 -8.797 -21.643 1.00 58.78 189 ILE A O 1
ATOM 1513 N N . ASN A 1 190 ? 14.764 -9.651 -23.055 1.00 62.75 190 ASN A N 1
ATOM 1514 C CA . ASN A 1 190 ? 15.774 -9.904 -22.023 1.00 62.75 190 ASN A CA 1
ATOM 1515 C C . ASN A 1 190 ? 16.221 -8.614 -21.325 1.00 62.75 190 ASN A C 1
ATOM 1517 O O . ASN A 1 190 ? 16.357 -8.599 -20.112 1.00 62.75 190 ASN A O 1
ATOM 1521 N N . VAL A 1 191 ? 16.351 -7.502 -22.055 1.00 70.56 191 VAL A N 1
ATOM 1522 C CA . VAL A 1 191 ? 16.773 -6.216 -21.468 1.00 70.56 191 VAL A CA 1
ATOM 1523 C C . VAL A 1 191 ? 15.705 -5.645 -20.528 1.00 70.56 191 VAL A C 1
ATOM 1525 O O . VAL A 1 191 ? 16.022 -5.080 -19.481 1.00 70.56 191 VAL A O 1
ATOM 1528 N N . THR A 1 192 ? 14.427 -5.776 -20.893 1.00 71.56 192 THR A N 1
ATOM 1529 C CA . THR A 1 192 ? 13.311 -5.308 -20.054 1.00 71.56 192 THR A CA 1
ATOM 1530 C C . THR A 1 192 ? 13.191 -6.162 -18.794 1.00 71.56 192 THR A C 1
ATOM 1532 O O . THR A 1 192 ? 13.066 -5.622 -17.697 1.00 71.56 192 THR A O 1
ATOM 1535 N N . ALA A 1 193 ? 13.307 -7.479 -18.961 1.00 73.31 193 ALA A N 1
ATOM 1536 C CA . ALA A 1 193 ? 13.353 -8.462 -17.892 1.00 73.31 193 ALA A CA 1
ATOM 1537 C C . ALA A 1 193 ? 14.503 -8.188 -16.897 1.00 73.31 193 ALA A C 1
ATOM 1539 O O . ALA A 1 193 ? 14.270 -8.012 -15.701 1.00 73.31 193 ALA A O 1
ATOM 1540 N N . GLU A 1 194 ? 15.736 -8.068 -17.390 1.00 79.88 194 GLU A N 1
ATOM 1541 C CA . GLU A 1 194 ? 16.924 -7.776 -16.577 1.00 79.88 194 GLU A CA 1
ATOM 1542 C C . GLU A 1 194 ? 16.779 -6.460 -15.801 1.00 79.88 194 GLU A C 1
ATOM 1544 O O . GLU A 1 194 ? 17.085 -6.398 -14.610 1.00 79.88 194 GLU A O 1
ATOM 1549 N N . ARG A 1 195 ? 16.244 -5.409 -16.440 1.00 82.12 195 ARG A N 1
ATOM 1550 C CA . ARG A 1 195 ? 15.983 -4.127 -15.771 1.00 82.12 195 ARG A CA 1
ATOM 1551 C C . ARG A 1 195 ? 14.970 -4.270 -14.639 1.00 82.12 195 ARG A C 1
ATOM 1553 O O . ARG A 1 195 ? 15.155 -3.672 -13.583 1.00 82.12 195 ARG A O 1
ATOM 1560 N N . THR A 1 196 ? 13.898 -5.026 -14.854 1.00 81.56 196 THR A N 1
ATOM 1561 C CA . THR A 1 196 ? 12.908 -5.291 -13.810 1.00 81.56 196 THR A CA 1
ATOM 1562 C C . THR A 1 196 ? 13.536 -6.021 -12.627 1.00 81.56 196 THR A C 1
ATOM 1564 O O . THR A 1 196 ? 13.292 -5.628 -11.487 1.00 81.56 196 THR A O 1
ATOM 1567 N N . LEU A 1 197 ? 14.349 -7.051 -12.879 1.00 86.62 197 LEU A N 1
ATOM 1568 C CA . LEU A 1 197 ? 15.016 -7.793 -11.811 1.00 86.62 197 LEU A CA 1
ATOM 1569 C C . LEU A 1 197 ? 15.912 -6.869 -10.978 1.00 86.62 197 LEU A C 1
ATOM 1571 O O . LEU A 1 197 ? 15.796 -6.849 -9.756 1.00 86.62 197 LEU A O 1
ATOM 1575 N N . MET A 1 198 ? 16.719 -6.044 -11.649 1.00 88.19 198 MET A N 1
ATOM 1576 C CA . MET A 1 198 ? 17.594 -5.062 -11.005 1.00 88.19 198 MET A CA 1
ATOM 1577 C C . MET A 1 198 ? 16.804 -4.095 -10.112 1.00 88.19 198 MET A C 1
AT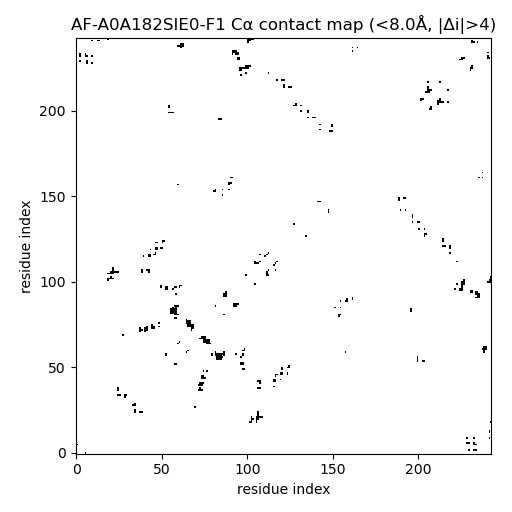OM 1579 O O . MET A 1 198 ? 17.191 -3.849 -8.977 1.00 88.19 198 MET A O 1
ATOM 1583 N N . GLN A 1 199 ? 15.648 -3.604 -10.569 1.00 88.44 199 GLN A N 1
ATOM 1584 C CA . GLN A 1 199 ? 14.793 -2.730 -9.756 1.00 88.44 199 GLN A CA 1
ATOM 1585 C C . GLN A 1 199 ? 14.221 -3.431 -8.520 1.00 88.44 199 GLN A C 1
ATOM 1587 O O . GLN A 1 199 ? 14.078 -2.813 -7.465 1.00 88.44 199 GLN A O 1
ATOM 1592 N N . VAL A 1 200 ? 13.840 -4.705 -8.640 1.00 91.44 200 VAL A N 1
ATOM 1593 C CA . VAL A 1 200 ? 13.355 -5.484 -7.492 1.00 91.44 200 VAL A CA 1
ATOM 1594 C C . VAL A 1 200 ? 14.492 -5.719 -6.497 1.00 91.44 200 VAL A C 1
ATOM 1596 O O . VAL A 1 200 ? 14.288 -5.559 -5.292 1.00 91.44 200 VAL A O 1
ATOM 1599 N N . GLU A 1 201 ? 15.686 -6.040 -6.990 1.00 92.8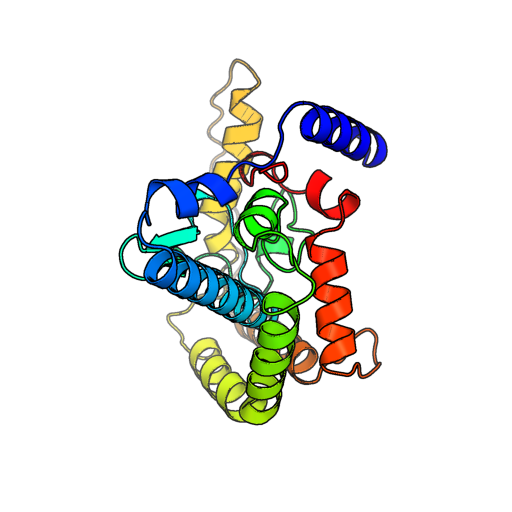8 201 GLU A N 1
ATOM 1600 C CA . GLU A 1 201 ? 16.891 -6.210 -6.181 1.00 92.88 201 GLU A CA 1
ATOM 1601 C C . GLU A 1 201 ? 17.249 -4.923 -5.423 1.00 92.88 201 GLU A C 1
ATOM 1603 O O . GLU A 1 201 ? 17.398 -4.959 -4.203 1.00 92.88 201 GLU A O 1
ATOM 1608 N N . GLU A 1 202 ? 17.275 -3.766 -6.092 1.00 92.81 202 GLU A N 1
ATOM 1609 C CA . GLU A 1 202 ? 17.524 -2.463 -5.458 1.00 92.81 202 GLU A CA 1
ATOM 1610 C C . GLU A 1 202 ? 16.531 -2.181 -4.318 1.00 92.81 202 GLU A C 1
ATOM 1612 O O . GLU A 1 202 ? 16.926 -1.796 -3.212 1.00 92.81 202 GLU A O 1
ATOM 1617 N N . LYS A 1 203 ? 15.236 -2.451 -4.533 1.00 94.19 203 LYS A N 1
ATOM 1618 C CA . LYS A 1 203 ? 14.203 -2.279 -3.498 1.00 94.19 203 LYS A CA 1
ATOM 1619 C C . LYS A 1 203 ? 14.398 -3.213 -2.306 1.00 94.19 203 LYS A C 1
ATOM 1621 O O . LYS A 1 203 ? 14.165 -2.782 -1.174 1.00 94.19 203 LYS A O 1
ATOM 1626 N N . LEU A 1 204 ? 14.797 -4.464 -2.549 1.00 94.25 204 LEU A N 1
ATOM 1627 C CA . LEU A 1 204 ? 15.066 -5.469 -1.514 1.00 94.25 204 LEU A CA 1
ATOM 1628 C C . LEU A 1 204 ? 16.343 -5.156 -0.728 1.00 94.25 204 LEU A C 1
ATOM 1630 O O . LEU A 1 204 ? 16.372 -5.347 0.484 1.00 94.25 204 LEU A O 1
ATOM 1634 N N . LEU A 1 205 ? 17.362 -4.589 -1.368 1.00 91.81 205 LEU A N 1
ATOM 1635 C CA . LEU A 1 205 ? 18.562 -4.101 -0.685 1.00 91.81 205 LEU A CA 1
ATOM 1636 C C . LEU A 1 205 ? 18.303 -2.797 0.087 1.00 91.81 205 LEU A C 1
ATOM 1638 O O . LEU A 1 205 ? 19.064 -2.437 0.988 1.00 91.81 205 LEU A O 1
ATOM 1642 N N . GLY A 1 206 ? 17.212 -2.096 -0.234 1.00 90.06 206 GLY A N 1
ATOM 1643 C CA . GLY A 1 206 ? 16.933 -0.764 0.290 1.00 90.06 206 GLY A CA 1
ATOM 1644 C C . GLY A 1 206 ? 17.856 0.292 -0.304 1.00 90.06 206 GLY A C 1
ATOM 1645 O O . GLY A 1 206 ? 18.216 1.239 0.394 1.00 90.06 206 GLY A O 1
ATOM 1646 N N . GLN A 1 207 ? 18.283 0.095 -1.549 1.00 89.81 207 GLN A N 1
ATOM 1647 C CA . GLN A 1 207 ? 19.125 1.021 -2.281 1.00 89.81 207 GLN A CA 1
ATOM 1648 C C . GLN A 1 207 ? 18.250 2.040 -3.015 1.00 89.81 207 GLN A C 1
ATOM 1650 O O . GLN A 1 207 ? 17.455 1.683 -3.878 1.00 89.81 207 GLN A O 1
ATOM 1655 N N . GLU A 1 208 ? 18.427 3.319 -2.696 1.00 79.25 208 GLU A N 1
ATOM 1656 C CA . GLU A 1 208 ? 17.840 4.434 -3.440 1.00 79.25 208 GLU A CA 1
ATOM 1657 C C . GLU A 1 208 ? 18.895 5.515 -3.670 1.00 79.25 208 GLU A C 1
ATOM 1659 O O . GLU A 1 208 ? 19.638 5.867 -2.754 1.00 79.25 208 GLU A O 1
ATOM 1664 N N . ASP A 1 209 ? 18.996 6.028 -4.900 1.00 78.44 209 ASP A N 1
ATOM 1665 C CA . ASP A 1 209 ? 19.985 7.041 -5.303 1.00 78.44 209 ASP A CA 1
ATOM 1666 C C . ASP A 1 209 ? 21.423 6.714 -4.840 1.00 78.44 209 ASP A C 1
ATOM 1668 O O . ASP A 1 209 ? 22.157 7.569 -4.335 1.00 78.44 209 ASP A O 1
ATOM 1672 N N . ASN A 1 210 ? 21.827 5.445 -4.991 1.00 79.62 210 ASN A N 1
ATOM 1673 C CA . ASN A 1 210 ? 23.119 4.895 -4.548 1.00 79.62 210 ASN A CA 1
ATOM 1674 C C . ASN A 1 210 ? 23.379 4.973 -3.032 1.00 79.62 210 ASN A C 1
ATOM 1676 O O . ASN A 1 210 ? 24.530 4.905 -2.592 1.00 79.62 210 ASN A O 1
ATOM 1680 N N . LYS A 1 211 ? 22.331 5.102 -2.215 1.00 86.50 211 LYS A N 1
ATOM 1681 C CA . LYS A 1 211 ? 22.407 5.058 -0.752 1.00 86.50 211 LYS A CA 1
ATOM 1682 C C . LYS A 1 211 ? 21.576 3.908 -0.209 1.00 86.50 211 LYS A C 1
ATOM 1684 O O . LYS A 1 211 ? 20.475 3.650 -0.678 1.00 86.50 211 LYS A O 1
ATOM 1689 N N . TYR A 1 212 ? 22.095 3.264 0.828 1.00 91.31 212 TYR A N 1
ATOM 1690 C CA . TYR A 1 212 ? 21.368 2.238 1.564 1.00 91.31 212 TYR A CA 1
ATOM 1691 C C . TYR A 1 212 ? 20.518 2.875 2.658 1.00 91.31 212 TYR A C 1
ATOM 1693 O O . TYR A 1 212 ? 21.003 3.693 3.445 1.00 91.31 212 TYR A O 1
ATOM 1701 N N . ILE A 1 213 ? 19.254 2.475 2.718 1.00 94.62 213 ILE A N 1
ATOM 1702 C CA . ILE A 1 213 ? 18.276 2.942 3.695 1.00 94.62 213 ILE A CA 1
ATOM 1703 C C . ILE A 1 213 ? 17.888 1.770 4.604 1.00 94.62 213 ILE A C 1
ATOM 1705 O O . ILE A 1 213 ? 17.675 0.637 4.149 1.00 94.62 213 ILE A O 1
ATOM 1709 N N . SER A 1 214 ? 17.773 2.037 5.910 1.00 96.44 214 SER A N 1
ATOM 1710 C CA . SER A 1 214 ? 17.256 1.048 6.863 1.00 96.44 214 SER A CA 1
ATOM 1711 C C . SER A 1 214 ? 15.821 0.641 6.512 1.00 96.44 214 SER A C 1
ATOM 1713 O O . SER A 1 214 ? 15.130 1.321 5.749 1.00 96.44 214 SER A O 1
ATOM 1715 N N . VAL A 1 215 ? 15.355 -0.473 7.073 1.00 96.81 215 VAL A N 1
ATOM 1716 C CA . VAL A 1 215 ? 13.977 -0.943 6.870 1.00 96.81 215 VAL A CA 1
ATOM 1717 C C . VAL A 1 215 ? 12.976 0.124 7.323 1.00 96.81 215 VAL A C 1
ATOM 1719 O O . VAL A 1 215 ? 12.063 0.473 6.580 1.00 96.81 215 VAL A O 1
ATOM 1722 N N . GLU A 1 216 ? 13.188 0.708 8.500 1.00 96.94 216 GLU A N 1
ATOM 1723 C CA . GLU A 1 216 ? 12.338 1.754 9.071 1.00 96.94 216 GLU A CA 1
ATOM 1724 C C . GLU A 1 216 ? 12.353 3.023 8.214 1.00 96.94 216 GLU A C 1
ATOM 1726 O O . GLU A 1 216 ? 11.303 3.623 7.977 1.00 96.94 216 GLU A O 1
ATOM 1731 N N . GLY A 1 217 ? 13.530 3.416 7.712 1.00 96.56 217 GLY A N 1
ATOM 1732 C CA . GLY A 1 217 ? 13.677 4.566 6.823 1.00 96.56 217 GLY A CA 1
ATOM 1733 C C . GLY A 1 217 ? 12.943 4.372 5.496 1.00 96.56 217 GLY A C 1
ATOM 1734 O O . GLY A 1 217 ? 12.220 5.270 5.060 1.00 96.56 217 GLY A O 1
ATOM 1735 N N . GLN A 1 218 ? 13.061 3.187 4.887 1.00 96.38 218 GLN A N 1
ATOM 1736 C CA . GLN A 1 218 ? 12.366 2.872 3.640 1.00 96.38 218 GLN A CA 1
ATOM 1737 C C . GLN A 1 218 ? 10.850 2.854 3.869 1.00 96.38 218 GLN A C 1
ATOM 1739 O O . GLN A 1 218 ? 10.119 3.525 3.147 1.00 96.38 218 GLN A O 1
ATOM 1744 N N . VAL A 1 219 ? 10.360 2.189 4.923 1.00 97.81 219 VAL A N 1
ATOM 1745 C CA . VAL A 1 219 ? 8.925 2.181 5.268 1.00 97.81 219 VAL A CA 1
ATOM 1746 C C . VAL A 1 219 ? 8.398 3.596 5.503 1.00 97.81 219 VAL A C 1
ATOM 1748 O O . VAL A 1 219 ? 7.351 3.951 4.962 1.00 97.81 219 VAL A O 1
ATOM 1751 N N . GLN A 1 220 ? 9.120 4.430 6.258 1.00 96.88 220 GLN A N 1
ATOM 1752 C CA . GLN A 1 220 ? 8.740 5.823 6.506 1.00 96.88 220 GLN A CA 1
ATOM 1753 C C . GLN A 1 220 ? 8.547 6.595 5.201 1.00 96.88 220 GLN A C 1
ATOM 1755 O O . GLN A 1 220 ? 7.536 7.276 5.016 1.00 96.88 220 GLN A O 1
ATOM 1760 N N . MET A 1 221 ? 9.514 6.488 4.296 1.00 96.19 221 MET A N 1
ATOM 1761 C CA . MET A 1 221 ? 9.462 7.169 3.015 1.00 96.19 221 MET A CA 1
ATOM 1762 C C . MET A 1 221 ? 8.327 6.639 2.130 1.00 96.19 221 MET A C 1
ATOM 1764 O O . MET A 1 221 ? 7.618 7.428 1.506 1.00 96.19 221 MET A O 1
ATOM 1768 N N . LEU A 1 222 ? 8.097 5.326 2.105 1.00 97.00 222 LEU A N 1
ATOM 1769 C CA . LEU A 1 222 ? 7.004 4.737 1.334 1.00 97.00 222 LEU A CA 1
ATOM 1770 C C . LEU A 1 222 ? 5.636 5.207 1.826 1.00 97.00 222 LEU A C 1
ATOM 1772 O O . LEU A 1 222 ? 4.800 5.604 1.016 1.00 97.00 222 LEU A O 1
ATOM 1776 N N . ILE A 1 223 ? 5.424 5.229 3.144 1.00 97.88 223 ILE A N 1
ATOM 1777 C CA . ILE A 1 223 ? 4.187 5.744 3.746 1.00 97.88 223 ILE A CA 1
ATOM 1778 C C . ILE A 1 223 ? 4.004 7.226 3.400 1.00 97.88 223 ILE A C 1
ATOM 1780 O O . ILE A 1 223 ? 2.909 7.639 3.010 1.00 97.88 223 ILE A O 1
ATOM 1784 N N . PHE A 1 224 ? 5.070 8.025 3.484 1.00 97.12 224 PHE A N 1
ATOM 1785 C CA . PHE A 1 224 ? 5.035 9.440 3.114 1.00 97.12 224 PHE A CA 1
ATOM 1786 C C . PHE A 1 224 ? 4.659 9.639 1.636 1.00 97.12 224 PHE A C 1
ATOM 1788 O O . PHE A 1 224 ? 3.778 10.438 1.314 1.00 97.12 224 PHE A O 1
ATOM 1795 N N . ASN A 1 225 ? 5.261 8.865 0.732 1.00 96.50 225 ASN A N 1
ATOM 1796 C CA . ASN A 1 225 ? 4.991 8.950 -0.701 1.00 96.50 225 ASN A CA 1
ATOM 1797 C C . ASN A 1 225 ? 3.579 8.472 -1.062 1.00 96.50 225 ASN A C 1
ATOM 1799 O O . ASN A 1 225 ? 2.945 9.075 -1.930 1.00 96.50 225 ASN A O 1
ATOM 1803 N N . ALA A 1 226 ? 3.072 7.435 -0.389 1.00 97.00 226 ALA A N 1
ATOM 1804 C CA . ALA A 1 226 ? 1.733 6.892 -0.614 1.00 97.00 226 ALA A CA 1
ATOM 1805 C C . ALA A 1 226 ? 0.616 7.812 -0.094 1.00 97.00 226 ALA A C 1
ATOM 1807 O O . ALA A 1 226 ? -0.458 7.869 -0.687 1.00 97.00 226 ALA A O 1
ATOM 1808 N N . THR A 1 227 ? 0.878 8.563 0.981 1.00 96.25 227 THR A N 1
ATOM 1809 C CA . THR A 1 227 ? -0.094 9.487 1.598 1.00 96.25 227 THR A CA 1
ATOM 1810 C C . THR A 1 227 ? 0.029 10.931 1.096 1.00 96.25 227 THR A C 1
ATOM 1812 O O . THR A 1 227 ? -0.808 11.784 1.409 1.00 96.25 227 THR A O 1
ATOM 1815 N N . SER A 1 228 ? 1.053 11.230 0.290 1.00 96.62 228 SER A N 1
ATOM 1816 C CA . SER A 1 228 ? 1.304 12.567 -0.247 1.00 96.62 228 SER A CA 1
ATOM 1817 C C . SER A 1 228 ? 0.152 13.044 -1.132 1.00 96.62 228 SER A C 1
ATOM 1819 O O . SER A 1 228 ? -0.089 12.515 -2.217 1.00 96.62 228 SER A O 1
ATOM 1821 N N . LYS A 1 229 ? -0.513 14.131 -0.720 1.00 95.25 229 LYS A N 1
ATOM 1822 C CA . LYS A 1 229 ? -1.587 14.781 -1.497 1.00 95.25 229 LYS A CA 1
ATOM 1823 C C . LYS A 1 229 ? -1.120 15.211 -2.889 1.00 95.25 229 LYS A C 1
ATOM 1825 O O . LYS A 1 229 ? -1.907 15.192 -3.830 1.00 95.25 229 LYS A O 1
ATOM 1830 N N . ARG A 1 230 ? 0.159 15.587 -3.017 1.00 95.38 230 ARG A N 1
ATOM 1831 C CA . ARG A 1 230 ? 0.774 15.973 -4.293 1.00 95.38 230 ARG A CA 1
ATOM 1832 C C . ARG A 1 230 ? 0.920 14.779 -5.232 1.00 95.38 230 ARG A C 1
ATOM 1834 O O . ARG A 1 230 ? 0.753 14.947 -6.433 1.00 95.38 230 ARG A O 1
ATOM 1841 N N . ASN A 1 231 ? 1.196 13.589 -4.706 1.00 95.44 231 ASN A N 1
ATOM 1842 C CA . ASN A 1 231 ? 1.230 12.369 -5.512 1.00 95.44 231 ASN A CA 1
ATOM 1843 C C . ASN A 1 231 ? -0.204 11.932 -5.835 1.00 95.44 231 ASN A C 1
ATOM 1845 O O . ASN A 1 231 ? -0.571 11.808 -6.996 1.00 95.44 231 ASN A O 1
ATOM 1849 N N . LEU A 1 232 ? -1.062 11.824 -4.821 1.00 94.81 232 LEU A N 1
ATOM 1850 C CA . LEU A 1 232 ? -2.451 11.383 -4.966 1.00 94.81 232 LEU A CA 1
ATOM 1851 C C . LEU A 1 232 ? -3.263 12.224 -5.966 1.00 94.81 232 LEU A C 1
ATOM 1853 O O . LEU A 1 232 ? -4.039 11.663 -6.735 1.00 94.81 232 LEU A O 1
ATOM 1857 N N . CYS A 1 233 ? -3.069 13.548 -6.024 1.00 94.19 233 CYS A N 1
ATOM 1858 C CA . CYS A 1 233 ? -3.811 14.403 -6.959 1.00 94.19 233 CYS A CA 1
ATOM 1859 C C . CYS A 1 233 ? -3.400 14.232 -8.432 1.00 94.19 233 CYS A C 1
ATOM 1861 O O . CYS A 1 233 ? -4.097 14.722 -9.324 1.00 94.19 233 CYS A O 1
ATOM 1863 N N . GLN A 1 234 ? -2.271 13.571 -8.700 1.00 92.56 234 GLN A N 1
ATOM 1864 C CA . GLN A 1 234 ? -1.764 13.333 -10.050 1.00 92.56 234 GLN A CA 1
ATOM 1865 C C . GLN A 1 234 ? -2.224 11.996 -10.632 1.00 92.56 234 GLN A C 1
ATOM 1867 O O . GLN A 1 234 ? -2.210 11.857 -11.855 1.00 92.56 234 GLN A O 1
ATOM 1872 N N . VAL A 1 235 ? -2.681 11.071 -9.783 1.00 91.50 235 VAL A N 1
ATOM 1873 C CA . VAL A 1 235 ? -3.171 9.751 -10.187 1.00 91.50 235 VAL A CA 1
ATOM 1874 C C . VAL A 1 235 ? -4.447 9.875 -11.030 1.00 91.50 235 VAL A C 1
ATOM 1876 O O . VAL A 1 235 ? -5.215 10.835 -10.919 1.00 91.50 235 VAL A O 1
ATOM 1879 N N . PHE A 1 236 ? -4.672 8.885 -11.893 1.00 89.75 236 PHE A N 1
ATOM 1880 C CA . PHE A 1 236 ? -5.858 8.772 -12.734 1.00 89.75 236 PHE A CA 1
ATOM 1881 C C . PHE A 1 236 ? -7.166 8.882 -11.927 1.00 89.75 236 PHE A C 1
ATOM 1883 O O . PHE A 1 236 ? -7.307 8.288 -10.860 1.00 89.75 236 PHE A O 1
ATOM 1890 N N . ALA A 1 237 ? -8.162 9.602 -12.453 1.00 87.19 237 ALA A N 1
ATOM 1891 C CA . ALA A 1 237 ? -9.411 9.877 -11.736 1.00 87.19 237 ALA A CA 1
ATOM 1892 C C . ALA A 1 237 ? -10.186 8.602 -11.347 1.00 87.19 237 ALA A C 1
ATOM 1894 O O . ALA A 1 237 ? -10.722 8.529 -10.242 1.00 87.19 237 ALA A O 1
ATOM 1895 N N . GLY A 1 238 ? -10.189 7.575 -12.208 1.00 86.75 238 GLY A N 1
ATOM 1896 C CA . GLY A 1 238 ? -10.822 6.279 -11.924 1.00 86.75 238 GLY A CA 1
ATOM 1897 C C . GLY A 1 238 ? -10.127 5.466 -10.826 1.00 86.75 238 GLY A C 1
ATOM 1898 O O . GLY A 1 238 ? -10.712 4.527 -10.296 1.00 86.75 238 GLY A O 1
ATOM 1899 N N . TRP A 1 239 ? -8.914 5.854 -10.420 1.00 90.94 239 TRP A N 1
ATOM 1900 C CA . TRP A 1 239 ? -8.265 5.312 -9.227 1.00 90.94 239 TRP A CA 1
ATOM 1901 C C . TRP A 1 239 ? -8.932 5.811 -7.937 1.00 90.94 239 TRP A C 1
ATOM 1903 O O . TRP A 1 239 ? -8.750 5.208 -6.885 1.00 90.94 239 TRP A O 1
ATOM 1913 N N . GLN A 1 240 ? -9.720 6.891 -8.005 1.00 92.44 240 GLN A N 1
ATOM 1914 C CA . GLN A 1 240 ? -10.430 7.501 -6.877 1.00 92.44 240 GLN A CA 1
ATOM 1915 C C . GLN A 1 240 ? -9.497 7.802 -5.689 1.00 92.44 240 GLN A C 1
ATOM 1917 O O . GLN A 1 240 ? -9.640 7.211 -4.619 1.00 92.44 240 GLN A O 1
ATOM 1922 N N . PRO A 1 241 ? -8.516 8.710 -5.856 1.00 91.62 241 PRO A N 1
ATOM 1923 C CA . PRO A 1 241 ? -7.515 8.992 -4.822 1.00 91.62 241 PRO A CA 1
ATOM 1924 C C . PRO A 1 241 ? -8.070 9.715 -3.594 1.00 91.62 241 PRO A C 1
ATOM 1926 O O . PRO A 1 241 ? -7.445 9.722 -2.540 1.00 91.62 241 PRO A O 1
ATOM 1929 N N . TYR A 1 242 ? -9.238 10.335 -3.743 1.00 89.00 242 TYR A N 1
ATOM 1930 C CA . TYR A 1 242 ? -9.979 11.006 -2.680 1.00 89.00 242 TYR A CA 1
ATOM 1931 C C . TYR A 1 242 ? -10.846 10.039 -1.858 1.00 89.00 242 TYR A C 1
ATOM 1933 O O . TYR A 1 242 ? -11.596 10.509 -1.009 1.00 89.00 242 TYR A O 1
ATOM 1941 N N . LEU A 1 243 ? -10.811 8.731 -2.129 1.00 85.75 243 LEU A N 1
ATOM 1942 C CA . LEU A 1 243 ? -11.383 7.691 -1.270 1.00 85.75 243 LEU A CA 1
ATOM 1943 C C . LEU A 1 243 ? -10.245 7.005 -0.532 1.00 85.75 243 LEU A C 1
ATOM 1945 O O . LEU A 1 243 ? -9.619 6.104 -1.137 1.00 85.75 243 LEU A O 1
#

Secondary structure (DSSP, 8-state):
--HHHHHHHHHHHHHHSPP-THHHHHHH--SHHHHHHHHHHHHHHHHHHHHHHHHHT-----GGGEEE-TTT--EEE----S-TTGGGGSSS---SSS---HHHHHHT-TTTTTTHHHHHHHHHHHHHHHTHHHHHHHHHHHHT-TT----GGGHHHHHHHHHHHHHTTS--------------TTSSHHHHHHHHHHHHHHHHHTEETTEE--HHHHHHHHHHHHH-HHHHTTS-GGG-TT-